Protein AF-A0A0G0BQQ0-F1 (afdb_monomer_lite)

Foldseek 3Di:
DDDPDPDDDVVNVVQLVVFVVLPDDPVPFAEAEDAAPVRLLVVQQVAFDDAQKKKFWAFPSGGTDFIWGQADDPDPDTQTQNPGWTKFFDADDQAFQAAPPDDPDSRFARIHTDGPVSRQVVCVPPTHIFKMWMFHFPDPDPQLRNQLNHLSVVCVHHCDDPNAHEFEWPPDDPVDPFIFGFGQPPVVRGTDTDGCVVVVVRHHYDHGQQVSLVSSVVSVNPDQDWDDDPPDTGGDSSSRVSNCVVSVGGPHMYGYD

Structure (mmCIF, N/CA/C/O backbone):
data_AF-A0A0G0BQQ0-F1
#
_entry.id   AF-A0A0G0BQQ0-F1
#
loop_
_atom_site.group_PDB
_atom_site.id
_atom_site.type_symbol
_atom_site.label_atom_id
_atom_site.label_alt_id
_atom_site.label_comp_id
_atom_site.label_asym_id
_atom_site.label_entity_id
_atom_site.label_seq_id
_atom_site.pdbx_PDB_ins_code
_atom_site.Cartn_x
_atom_site.Cartn_y
_atom_site.Cartn_z
_atom_site.occupancy
_atom_site.B_iso_or_equiv
_atom_site.auth_seq_id
_atom_site.auth_comp_id
_atom_site.auth_asym_id
_atom_site.auth_atom_id
_atom_site.pdbx_PDB_model_num
ATOM 1 N N . MET A 1 1 ? 26.410 -30.590 2.002 1.00 34.00 1 MET A N 1
ATOM 2 C CA . MET A 1 1 ? 25.747 -29.610 2.892 1.00 34.00 1 MET A CA 1
ATOM 3 C C . MET A 1 1 ? 24.305 -29.435 2.436 1.00 34.00 1 MET A C 1
ATOM 5 O O . MET A 1 1 ? 24.075 -28.894 1.363 1.00 34.00 1 MET A O 1
ATOM 9 N N . GLY A 1 2 ? 23.342 -29.984 3.179 1.00 31.69 2 GLY A N 1
ATOM 10 C CA . GLY A 1 2 ? 21.924 -29.883 2.827 1.00 31.69 2 GLY A CA 1
ATOM 11 C C . GLY A 1 2 ? 21.419 -28.459 3.043 1.00 31.69 2 GLY A C 1
ATOM 12 O O . GLY A 1 2 ? 21.515 -27.934 4.150 1.00 31.69 2 GLY A O 1
ATOM 13 N N . LYS A 1 3 ? 20.885 -27.827 1.993 1.00 31.28 3 LYS A N 1
ATOM 14 C CA . LYS A 1 3 ? 20.143 -26.569 2.120 1.00 31.28 3 LYS A CA 1
ATOM 15 C C . LYS A 1 3 ? 18.887 -26.858 2.944 1.00 31.28 3 LYS A C 1
ATOM 17 O O . LYS A 1 3 ? 17.937 -27.455 2.436 1.00 31.28 3 LYS A O 1
ATOM 22 N N . ASN A 1 4 ? 18.889 -26.455 4.213 1.00 31.23 4 ASN A N 1
ATOM 23 C CA . ASN A 1 4 ? 17.689 -26.410 5.042 1.00 31.23 4 ASN A CA 1
ATOM 24 C C . ASN A 1 4 ? 16.713 -25.423 4.400 1.00 31.23 4 ASN A C 1
ATOM 26 O O . ASN A 1 4 ? 16.747 -24.225 4.661 1.00 31.23 4 ASN A O 1
ATOM 30 N N . THR A 1 5 ? 15.866 -25.930 3.510 1.00 35.91 5 THR A N 1
ATOM 31 C CA . THR A 1 5 ? 14.763 -25.152 2.958 1.00 35.91 5 THR A CA 1
ATOM 32 C C . THR A 1 5 ? 13.794 -24.932 4.118 1.00 35.91 5 THR A C 1
ATOM 34 O O . THR A 1 5 ? 13.346 -25.929 4.698 1.00 35.91 5 THR A O 1
ATOM 37 N N . PRO A 1 6 ? 13.487 -23.686 4.522 1.00 42.00 6 PRO A N 1
ATOM 38 C CA . PRO A 1 6 ? 12.546 -23.456 5.608 1.00 42.00 6 PRO A CA 1
ATOM 39 C C . PRO A 1 6 ? 11.236 -24.179 5.280 1.00 42.00 6 PRO A C 1
ATOM 41 O O . PRO A 1 6 ? 10.698 -24.053 4.176 1.00 42.00 6 PRO A O 1
ATOM 44 N N . LYS A 1 7 ? 10.756 -25.016 6.212 1.00 42.62 7 LYS A N 1
ATOM 45 C CA . LYS A 1 7 ? 9.495 -25.748 6.043 1.00 42.62 7 LYS A CA 1
ATOM 46 C C . LYS A 1 7 ? 8.388 -24.718 5.818 1.00 42.62 7 LYS A C 1
ATOM 48 O O . LYS A 1 7 ? 7.986 -24.038 6.757 1.00 42.62 7 LYS A O 1
ATOM 53 N N . ARG A 1 8 ? 7.916 -24.621 4.569 1.00 49.06 8 ARG A N 1
ATOM 54 C CA . ARG A 1 8 ? 6.811 -23.742 4.165 1.00 49.06 8 ARG A CA 1
ATOM 55 C C . ARG A 1 8 ? 5.630 -23.958 5.097 1.00 49.06 8 ARG A C 1
ATOM 57 O O . ARG A 1 8 ? 5.205 -25.102 5.310 1.00 49.06 8 ARG A O 1
ATOM 64 N N . THR A 1 9 ? 5.119 -22.868 5.642 1.00 56.69 9 THR A N 1
ATOM 65 C CA . THR A 1 9 ? 3.980 -22.902 6.550 1.00 56.69 9 THR A CA 1
ATOM 66 C C . THR A 1 9 ? 2.719 -23.323 5.786 1.00 56.69 9 THR A C 1
ATOM 68 O O . THR A 1 9 ? 2.663 -23.309 4.555 1.00 56.69 9 THR A O 1
ATOM 71 N N . ILE A 1 10 ? 1.673 -23.737 6.504 1.00 52.66 10 ILE A N 1
ATOM 72 C CA . ILE A 1 10 ? 0.366 -24.010 5.884 1.00 52.66 10 ILE A CA 1
ATOM 73 C C . ILE A 1 10 ? -0.206 -22.755 5.202 1.00 52.66 10 ILE A C 1
ATOM 75 O O . ILE A 1 10 ? -0.904 -22.895 4.199 1.00 52.66 10 ILE A O 1
ATOM 79 N N . LEU A 1 11 ? 0.132 -21.559 5.698 1.00 51.12 11 LEU A N 1
ATOM 80 C CA . LEU A 1 11 ? -0.233 -20.273 5.095 1.00 51.12 11 LEU A CA 1
ATOM 81 C C . LEU A 1 11 ? 0.319 -20.161 3.675 1.00 51.12 11 LEU A C 1
ATOM 83 O O . LEU A 1 11 ? -0.466 -20.041 2.739 1.00 51.12 11 LEU A O 1
ATOM 87 N N . ASP A 1 12 ? 1.629 -20.378 3.509 1.00 53.12 12 ASP A N 1
ATOM 88 C CA . ASP A 1 12 ? 2.290 -20.313 2.197 1.00 53.12 12 ASP A CA 1
ATOM 89 C C . ASP A 1 12 ? 1.653 -21.286 1.183 1.00 53.12 12 ASP A C 1
ATOM 91 O O . ASP A 1 12 ? 1.627 -21.039 -0.024 1.00 53.12 12 ASP A O 1
ATOM 95 N N . ARG A 1 13 ? 1.132 -22.430 1.654 1.00 59.66 13 ARG A N 1
ATOM 96 C CA . ARG A 1 13 ? 0.440 -23.411 0.800 1.00 59.66 13 ARG A CA 1
ATOM 97 C C . ARG A 1 13 ? -0.959 -22.945 0.402 1.00 59.66 13 ARG A C 1
ATOM 99 O O . ARG A 1 13 ? -1.330 -23.121 -0.757 1.00 59.66 13 ARG A O 1
ATOM 106 N N . ILE A 1 14 ? -1.729 -22.388 1.338 1.00 60.69 14 ILE A N 1
ATOM 107 C CA . ILE A 1 14 ? -3.078 -21.864 1.073 1.00 60.69 14 ILE A CA 1
ATOM 108 C C . ILE A 1 14 ? -2.990 -20.667 0.126 1.00 60.69 14 ILE A C 1
ATOM 110 O O . ILE A 1 14 ? -3.709 -20.637 -0.872 1.00 60.69 14 ILE A O 1
ATOM 114 N N . GLU A 1 15 ? -2.065 -19.746 0.383 1.00 54.75 15 GLU A N 1
ATOM 115 C CA . GLU A 1 15 ? -1.782 -18.606 -0.488 1.00 54.75 15 GLU A CA 1
ATOM 116 C C . GLU A 1 15 ? -1.383 -19.089 -1.874 1.00 54.75 15 GLU A C 1
ATOM 118 O O . GLU A 1 15 ? -2.066 -18.756 -2.832 1.00 54.75 15 GLU A O 1
ATOM 123 N N . LYS A 1 16 ? -0.410 -20.002 -2.008 1.00 61.00 16 LYS A N 1
ATOM 124 C CA . LYS A 1 16 ? -0.038 -20.565 -3.320 1.00 61.00 16 LYS A CA 1
ATOM 125 C C . LYS A 1 16 ? -1.222 -21.186 -4.077 1.00 61.00 16 LYS A C 1
ATOM 127 O O . LYS A 1 16 ? -1.268 -21.100 -5.303 1.00 61.00 16 LYS A O 1
ATOM 132 N N . ILE A 1 17 ? -2.180 -21.808 -3.386 1.00 66.19 17 ILE A N 1
ATOM 133 C CA . ILE A 1 17 ? -3.400 -22.348 -4.013 1.00 66.19 17 ILE A CA 1
ATOM 134 C C . ILE A 1 17 ? -4.330 -21.222 -4.472 1.00 66.19 17 ILE A C 1
ATOM 136 O O . ILE A 1 17 ? -4.822 -21.279 -5.600 1.00 66.19 17 ILE A O 1
ATOM 140 N N . MET A 1 18 ? -4.566 -20.206 -3.63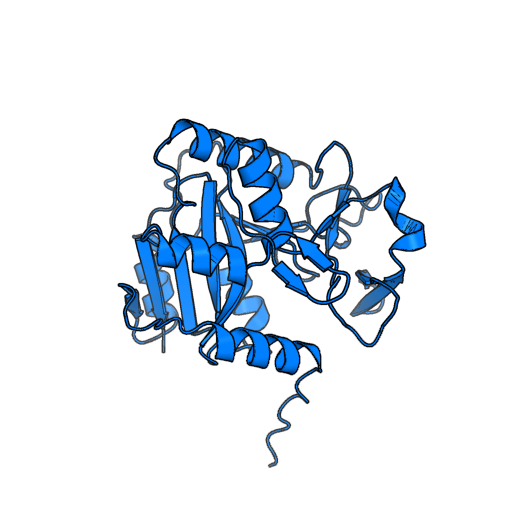7 1.00 61.50 18 MET A N 1
ATOM 141 C CA . MET A 1 18 ? -5.328 -19.023 -4.054 1.00 61.50 18 MET A CA 1
ATOM 142 C C . MET A 1 18 ? -4.636 -18.314 -5.222 1.00 61.50 18 MET A C 1
ATOM 144 O O . MET A 1 18 ? -5.305 -17.861 -6.145 1.00 61.50 18 MET A O 1
ATOM 148 N N . ASN A 1 19 ? -3.305 -18.331 -5.230 1.00 57.84 19 ASN A N 1
ATOM 149 C CA . ASN A 1 19 ? -2.472 -17.642 -6.195 1.00 57.84 19 ASN A CA 1
ATOM 150 C C . ASN A 1 19 ? -2.435 -18.349 -7.557 1.00 57.84 19 ASN A C 1
ATOM 152 O O . ASN A 1 19 ? -2.609 -17.730 -8.602 1.00 57.84 19 ASN A O 1
ATOM 156 N N . LYS A 1 20 ? -2.387 -19.685 -7.568 1.00 63.16 20 LYS A N 1
ATOM 157 C CA . LYS A 1 20 ? -2.599 -20.477 -8.794 1.00 63.16 20 LYS A CA 1
ATOM 158 C C . LYS A 1 20 ? -3.972 -20.248 -9.434 1.00 63.16 20 LYS A C 1
ATOM 160 O O . LYS A 1 20 ? -4.127 -20.459 -10.633 1.00 63.16 20 LYS A O 1
ATOM 165 N N . ARG A 1 21 ? -4.977 -19.834 -8.656 1.00 64.56 21 ARG A N 1
ATOM 166 C CA . ARG A 1 21 ? -6.320 -19.517 -9.167 1.00 64.56 21 ARG A CA 1
ATOM 167 C C . ARG A 1 21 ? -6.433 -18.099 -9.741 1.00 64.56 21 ARG A C 1
ATOM 169 O O . ARG A 1 21 ? -7.476 -17.789 -10.306 1.00 64.56 21 ARG A O 1
ATOM 176 N N . GLN A 1 22 ? -5.396 -17.263 -9.626 1.00 64.25 22 GLN A N 1
ATOM 177 C CA . GLN A 1 22 ? -5.442 -15.840 -9.991 1.00 64.25 22 GLN A CA 1
ATOM 178 C C . GLN A 1 22 ? -5.574 -15.609 -11.490 1.00 64.25 22 GLN A C 1
ATOM 180 O O . GLN A 1 22 ? -6.196 -14.625 -11.879 1.00 64.25 22 GLN A O 1
ATOM 185 N N . LYS A 1 23 ? -5.008 -16.506 -12.312 1.00 69.69 23 LYS A N 1
ATOM 186 C CA . LYS A 1 23 ? -4.910 -16.332 -13.771 1.00 69.69 23 LYS A CA 1
ATOM 187 C C . LYS A 1 23 ? -4.399 -14.928 -14.161 1.00 69.69 23 LYS A C 1
ATOM 189 O O . LYS A 1 23 ? -4.874 -14.360 -15.134 1.00 69.69 23 LYS A O 1
ATOM 194 N N . ILE A 1 24 ? -3.482 -14.360 -13.373 1.00 78.56 24 ILE A N 1
ATOM 195 C CA . ILE A 1 24 ? -2.836 -13.081 -13.680 1.00 78.56 24 ILE A CA 1
ATOM 196 C C . ILE A 1 24 ? -1.538 -13.389 -14.410 1.00 78.56 24 ILE A C 1
ATOM 198 O O . ILE A 1 24 ? -0.704 -14.135 -13.895 1.00 78.56 24 ILE A O 1
ATOM 202 N N . ASP A 1 25 ? -1.369 -12.794 -15.583 1.00 82.62 25 ASP A N 1
ATOM 203 C CA . ASP A 1 25 ? -0.092 -12.787 -16.279 1.00 82.62 25 ASP A CA 1
ATOM 204 C C . ASP A 1 25 ? 0.705 -1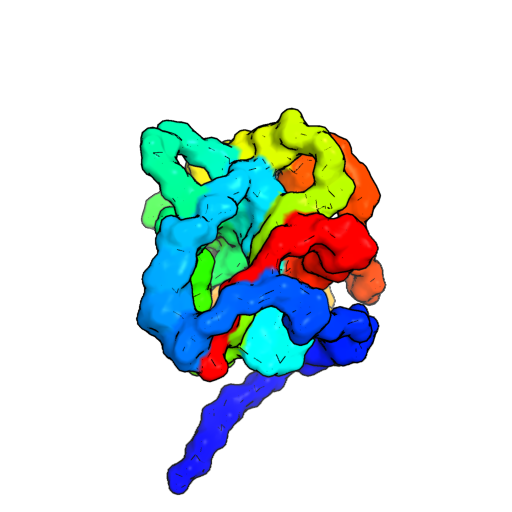1.540 -15.874 1.00 82.62 25 ASP A C 1
ATOM 206 O O . ASP A 1 25 ? 0.480 -10.438 -16.375 1.00 82.62 25 ASP A O 1
ATOM 210 N N . PHE A 1 26 ? 1.640 -11.708 -14.938 1.00 84.06 26 PHE A N 1
ATOM 211 C CA . PHE A 1 26 ? 2.508 -10.621 -14.476 1.00 84.06 26 PHE A CA 1
ATOM 212 C C . PHE A 1 26 ? 3.510 -10.141 -15.531 1.00 84.06 26 PHE A C 1
ATOM 214 O O . PHE A 1 26 ? 4.152 -9.111 -15.307 1.00 84.06 26 PHE A O 1
ATOM 221 N N . ASN A 1 27 ? 3.685 -10.875 -16.633 1.00 80.31 27 ASN A N 1
ATOM 222 C CA . ASN A 1 27 ? 4.538 -10.461 -17.747 1.00 80.31 27 ASN A CA 1
ATOM 223 C C . ASN A 1 27 ? 3.782 -9.564 -18.732 1.00 80.31 27 ASN A C 1
ATOM 225 O O . ASN A 1 27 ? 4.406 -8.791 -19.448 1.00 80.31 27 ASN A O 1
ATOM 229 N N . ALA A 1 28 ? 2.446 -9.608 -18.723 1.00 84.25 28 ALA A N 1
ATOM 230 C CA . ALA A 1 28 ? 1.607 -8.719 -19.521 1.00 84.25 28 ALA A CA 1
ATOM 231 C C . ALA A 1 28 ? 1.520 -7.286 -18.953 1.00 84.25 28 ALA A C 1
ATOM 233 O O . ALA A 1 28 ? 0.960 -6.401 -19.596 1.00 84.25 28 ALA A O 1
ATOM 234 N N . ILE A 1 29 ? 2.046 -7.043 -17.748 1.00 88.81 29 ILE A N 1
ATOM 235 C CA . ILE A 1 29 ? 2.053 -5.721 -17.112 1.00 88.81 29 ILE A CA 1
ATOM 236 C C . ILE A 1 29 ? 3.388 -5.037 -17.404 1.00 88.81 29 ILE A C 1
ATOM 238 O O . ILE A 1 29 ? 4.446 -5.593 -17.096 1.00 88.81 29 ILE A O 1
ATOM 242 N N . ALA A 1 30 ? 3.335 -3.811 -17.936 1.00 91.06 30 ALA A N 1
ATOM 243 C CA . ALA A 1 30 ? 4.518 -2.984 -18.158 1.00 91.06 30 ALA A CA 1
ATOM 244 C C . ALA A 1 30 ? 5.374 -2.928 -16.884 1.00 91.06 30 ALA A C 1
ATOM 246 O O . ALA A 1 30 ? 4.882 -2.588 -15.807 1.00 91.06 30 ALA A O 1
ATOM 247 N N . THR A 1 31 ? 6.637 -3.326 -17.008 1.00 93.50 31 THR A N 1
ATOM 248 C CA . THR A 1 31 ? 7.569 -3.453 -15.889 1.00 93.50 31 THR A CA 1
ATOM 249 C C . THR A 1 31 ? 8.917 -2.876 -16.311 1.00 93.50 31 THR A C 1
ATOM 251 O O . THR A 1 31 ? 9.419 -3.182 -17.389 1.00 93.50 31 THR A O 1
ATOM 254 N N . LEU A 1 32 ? 9.499 -2.037 -15.462 1.00 94.19 32 LEU A N 1
ATOM 255 C CA . LEU A 1 32 ? 10.886 -1.608 -15.563 1.00 94.19 32 LEU A CA 1
ATOM 256 C C . LEU A 1 32 ? 11.782 -2.700 -14.963 1.00 94.19 32 LEU A C 1
ATOM 258 O O . LEU A 1 32 ? 11.517 -3.195 -13.864 1.00 94.19 32 LEU A O 1
ATOM 262 N N . HIS A 1 33 ? 12.811 -3.102 -15.703 1.00 92.75 33 HIS A N 1
ATOM 263 C CA . HIS A 1 33 ? 13.686 -4.216 -15.346 1.00 92.75 33 HIS A CA 1
ATOM 264 C C . HIS A 1 33 ? 15.091 -3.698 -15.032 1.00 92.75 33 HIS A C 1
ATOM 266 O O . HIS A 1 33 ? 15.775 -3.243 -15.944 1.00 92.75 33 HIS A O 1
ATOM 272 N N . GLY A 1 34 ? 15.495 -3.775 -13.763 1.00 90.06 34 GLY A N 1
ATOM 273 C CA . GLY A 1 34 ? 16.891 -3.614 -13.354 1.00 90.06 34 GLY A CA 1
ATOM 274 C C . GLY A 1 34 ? 17.614 -4.961 -13.383 1.00 90.06 34 GLY A C 1
ATOM 275 O O . GLY A 1 34 ? 17.012 -5.992 -13.069 1.00 90.06 34 GLY A O 1
ATOM 276 N N . LEU A 1 35 ? 18.894 -4.973 -13.753 1.00 87.31 35 LEU A N 1
ATOM 277 C CA . LEU A 1 35 ? 19.717 -6.187 -13.776 1.00 87.31 35 LEU A CA 1
ATOM 278 C C . LEU A 1 35 ? 19.942 -6.735 -12.364 1.00 87.31 35 LEU A C 1
ATOM 280 O O . LEU A 1 35 ? 19.998 -7.947 -12.166 1.00 87.31 35 LEU A O 1
ATOM 284 N N . ASP A 1 36 ? 20.044 -5.851 -11.375 1.00 88.94 36 ASP A N 1
ATOM 285 C CA . ASP A 1 36 ? 20.204 -6.213 -9.975 1.00 88.94 36 ASP A CA 1
ATOM 286 C C . ASP A 1 36 ? 19.429 -5.277 -9.031 1.00 88.94 36 ASP A C 1
ATOM 288 O O . ASP A 1 36 ? 18.663 -4.402 -9.441 1.00 88.94 36 ASP A O 1
ATOM 292 N N . TRP A 1 37 ? 19.591 -5.519 -7.729 1.00 88.00 37 TRP A N 1
ATOM 293 C CA . TRP A 1 37 ? 18.948 -4.735 -6.677 1.00 88.00 37 TRP A CA 1
ATOM 294 C C . TRP A 1 37 ? 19.395 -3.266 -6.670 1.00 88.00 37 TRP A C 1
ATOM 296 O O . TRP A 1 37 ? 18.570 -2.382 -6.457 1.00 88.00 37 TRP A O 1
ATOM 306 N N . THR A 1 38 ? 20.676 -3.006 -6.935 1.00 90.94 38 THR A N 1
ATOM 307 C CA . THR A 1 38 ? 21.259 -1.657 -6.932 1.00 90.94 38 THR A CA 1
ATOM 308 C C . THR A 1 38 ? 20.703 -0.833 -8.087 1.00 90.94 38 THR A C 1
ATOM 310 O O . THR A 1 38 ? 20.330 0.326 -7.914 1.00 90.94 38 THR A O 1
ATOM 313 N N . GLU A 1 39 ? 20.603 -1.438 -9.269 1.00 94.06 39 GLU A N 1
ATOM 314 C CA . GLU A 1 39 ? 20.004 -0.782 -10.427 1.00 94.06 39 GLU A CA 1
ATOM 315 C C . GLU A 1 39 ? 18.513 -0.513 -10.195 1.00 94.06 39 GLU A C 1
ATOM 317 O O . GLU A 1 39 ? 18.032 0.580 -10.488 1.00 94.06 39 GLU A O 1
ATOM 322 N N . ALA A 1 40 ? 17.783 -1.451 -9.585 1.00 92.44 40 ALA A N 1
ATOM 323 C CA . ALA A 1 40 ? 16.386 -1.222 -9.224 1.00 92.44 40 ALA A CA 1
ATOM 324 C C . ALA A 1 40 ? 16.207 -0.068 -8.219 1.00 92.44 40 ALA A C 1
ATOM 326 O O . ALA A 1 40 ? 15.274 0.724 -8.375 1.00 92.44 40 ALA A O 1
ATOM 327 N N . GLU A 1 41 ? 17.093 0.074 -7.227 1.00 93.06 41 GLU A N 1
ATOM 328 C CA . GLU A 1 41 ? 17.108 1.236 -6.322 1.00 93.06 41 GLU A CA 1
ATOM 329 C C . GLU A 1 41 ? 17.312 2.552 -7.077 1.00 93.06 41 GLU A C 1
ATOM 331 O O . GLU A 1 41 ? 16.621 3.539 -6.806 1.00 93.06 41 GLU A O 1
ATOM 336 N N . ASP A 1 42 ? 18.232 2.579 -8.041 1.00 94.50 42 ASP A N 1
ATOM 337 C CA . ASP A 1 42 ? 18.498 3.782 -8.825 1.00 94.50 42 ASP A CA 1
ATOM 338 C C . ASP A 1 42 ? 17.311 4.153 -9.724 1.00 94.50 42 ASP A C 1
ATOM 340 O O . ASP A 1 42 ? 16.853 5.300 -9.724 1.00 94.50 42 ASP A O 1
ATOM 344 N N . MET A 1 43 ? 16.720 3.162 -10.397 1.00 95.31 43 MET A N 1
ATOM 345 C CA . MET A 1 43 ? 15.504 3.344 -11.192 1.00 95.31 43 MET A CA 1
ATOM 346 C C . MET A 1 43 ? 14.338 3.871 -10.345 1.00 95.31 43 MET A C 1
ATOM 348 O O . MET A 1 43 ? 13.582 4.733 -10.803 1.00 95.31 43 MET A O 1
ATOM 352 N N . ALA A 1 44 ? 14.197 3.400 -9.102 1.00 94.44 44 ALA A N 1
ATOM 353 C CA . ALA A 1 44 ? 13.111 3.793 -8.206 1.00 94.44 44 ALA A CA 1
ATOM 354 C C . ALA A 1 44 ? 13.100 5.293 -7.858 1.00 94.44 44 ALA A C 1
ATOM 356 O O . ALA A 1 44 ? 12.029 5.839 -7.578 1.00 94.44 44 ALA A O 1
ATOM 357 N N . LYS A 1 45 ? 14.244 5.987 -7.944 1.00 94.19 45 LYS A N 1
ATOM 358 C CA . LYS A 1 45 ? 14.340 7.445 -7.721 1.00 94.19 45 LYS A CA 1
ATOM 359 C C . LYS A 1 45 ? 13.530 8.256 -8.734 1.00 94.19 45 LYS A C 1
ATOM 361 O O . LYS A 1 45 ? 13.069 9.348 -8.415 1.00 94.19 45 LYS A O 1
ATOM 366 N N . ASN A 1 46 ? 13.338 7.710 -9.934 1.00 93.88 46 ASN A N 1
ATOM 367 C CA . ASN A 1 46 ? 12.645 8.371 -11.043 1.00 93.88 46 ASN A CA 1
ATOM 368 C C . ASN A 1 46 ? 11.164 7.974 -11.150 1.00 93.88 46 ASN A C 1
ATOM 370 O O . ASN A 1 46 ? 10.460 8.406 -12.064 1.00 93.88 46 ASN A O 1
ATOM 374 N N . ILE A 1 47 ? 10.676 7.140 -10.230 1.00 93.62 47 ILE A N 1
ATOM 375 C CA . ILE A 1 47 ? 9.295 6.666 -10.212 1.00 93.62 47 ILE A CA 1
ATOM 376 C C . ILE A 1 47 ? 8.527 7.449 -9.153 1.00 93.62 47 ILE A C 1
ATOM 378 O O . ILE A 1 47 ? 8.667 7.180 -7.964 1.00 93.62 47 ILE A O 1
ATOM 382 N N . PHE A 1 48 ? 7.684 8.386 -9.576 1.00 93.06 48 PHE A N 1
ATOM 383 C CA . PHE A 1 48 ? 6.886 9.200 -8.660 1.00 93.06 48 PHE A CA 1
ATOM 384 C C . PHE A 1 48 ? 5.569 8.520 -8.293 1.00 93.06 48 PHE A C 1
ATOM 386 O O . PHE A 1 48 ? 4.822 8.051 -9.158 1.00 93.06 48 PHE A O 1
ATOM 393 N N . LEU A 1 49 ? 5.275 8.497 -6.997 1.00 92.81 49 LEU A N 1
ATOM 394 C CA . LEU A 1 49 ? 4.031 7.974 -6.450 1.00 92.81 49 LEU A CA 1
ATOM 395 C C . LEU A 1 49 ? 3.104 9.129 -6.074 1.00 92.81 49 LEU A C 1
ATOM 397 O O . LEU A 1 49 ? 3.553 10.204 -5.684 1.00 92.81 49 LEU A O 1
ATOM 401 N N . LYS A 1 50 ? 1.792 8.901 -6.167 1.00 93.06 50 LYS A N 1
ATOM 402 C CA . LYS A 1 50 ? 0.788 9.875 -5.726 1.00 93.06 50 LYS A CA 1
ATOM 403 C C . LYS A 1 50 ? 0.095 9.402 -4.445 1.00 93.06 50 LYS A C 1
ATOM 405 O O . LYS A 1 50 ? -0.102 8.195 -4.283 1.00 93.06 50 LYS A O 1
ATOM 410 N N . PRO A 1 51 ? -0.336 10.324 -3.567 1.00 94.19 51 PRO A N 1
ATOM 411 C CA . PRO A 1 51 ? -1.165 9.979 -2.420 1.00 94.19 51 PRO A CA 1
ATOM 412 C C . PRO A 1 51 ? -2.399 9.152 -2.809 1.00 94.19 51 PRO A C 1
ATOM 414 O O . PRO A 1 51 ? -2.992 9.341 -3.872 1.00 94.19 51 PRO A O 1
ATOM 417 N N . GLY A 1 52 ? -2.754 8.192 -1.956 1.00 95.25 52 GLY A N 1
ATOM 418 C CA . GLY A 1 52 ? -3.866 7.267 -2.175 1.00 95.25 52 GLY A CA 1
ATOM 419 C C . GLY A 1 52 ? -3.558 6.096 -3.118 1.00 95.25 52 GLY A C 1
ATOM 420 O O . GLY A 1 52 ? -4.372 5.172 -3.204 1.00 95.25 52 GLY A O 1
ATOM 421 N N . TRP A 1 53 ? -2.404 6.085 -3.799 1.00 96.56 53 TRP A N 1
ATOM 422 C CA . TRP A 1 53 ? -1.959 4.928 -4.584 1.00 96.56 53 TRP A CA 1
ATOM 423 C C . TRP A 1 53 ? -1.544 3.768 -3.687 1.00 96.56 53 TRP A C 1
ATOM 425 O O . TRP A 1 53 ? -1.105 3.966 -2.554 1.00 96.56 53 TRP A O 1
ATOM 435 N N . ALA A 1 54 ? -1.644 2.555 -4.223 1.00 97.44 54 ALA A N 1
ATOM 436 C CA . ALA A 1 54 ? -1.139 1.353 -3.583 1.00 97.44 54 ALA A CA 1
ATOM 437 C C . ALA A 1 54 ? 0.184 0.890 -4.204 1.00 97.44 54 ALA A C 1
ATOM 439 O O . ALA A 1 54 ? 0.411 1.057 -5.404 1.00 97.44 54 ALA A O 1
ATOM 440 N N . VAL A 1 55 ? 1.018 0.258 -3.378 1.00 97.81 55 VAL A N 1
ATOM 441 C CA . VAL A 1 55 ? 2.221 -0.483 -3.776 1.00 97.81 55 VAL A CA 1
ATOM 442 C C . VAL A 1 55 ? 2.000 -1.951 -3.432 1.00 97.81 55 VAL A C 1
ATOM 444 O O . VAL A 1 55 ? 1.674 -2.281 -2.295 1.00 97.81 55 VAL A O 1
ATOM 447 N N . PHE A 1 56 ? 2.158 -2.830 -4.410 1.00 95.50 56 PHE A N 1
ATOM 448 C CA . PHE A 1 56 ? 1.892 -4.261 -4.321 1.00 95.50 56 PHE A CA 1
ATOM 449 C C . PHE A 1 56 ? 3.196 -5.039 -4.425 1.00 95.50 56 PHE A C 1
ATOM 451 O O . PHE A 1 56 ? 3.957 -4.831 -5.368 1.00 95.50 56 PHE A O 1
ATOM 458 N N . TYR A 1 57 ? 3.429 -5.965 -3.500 1.00 93.12 57 TYR A N 1
ATOM 459 C CA . TYR A 1 57 ? 4.681 -6.712 -3.413 1.00 93.12 57 TYR A CA 1
ATOM 460 C C . TYR A 1 57 ? 4.492 -8.134 -3.928 1.00 93.12 57 TYR A C 1
ATOM 462 O O . TYR A 1 57 ? 3.598 -8.852 -3.467 1.00 93.12 57 TYR A O 1
ATOM 470 N N . VAL A 1 58 ? 5.339 -8.538 -4.875 1.00 89.12 58 VAL A N 1
ATOM 471 C CA . VAL A 1 58 ? 5.242 -9.826 -5.565 1.00 89.12 58 VAL A CA 1
ATOM 472 C C . VAL A 1 58 ? 6.416 -10.719 -5.192 1.00 89.12 58 VAL A C 1
ATOM 474 O O . VAL A 1 58 ? 7.581 -10.360 -5.399 1.00 89.12 58 VAL A O 1
ATOM 477 N N . ARG A 1 59 ? 6.109 -11.906 -4.666 1.00 83.31 59 ARG A N 1
ATOM 478 C CA . ARG A 1 59 ? 7.122 -12.938 -4.420 1.00 83.31 59 ARG A CA 1
ATOM 479 C C . ARG A 1 59 ? 7.573 -13.614 -5.710 1.00 83.31 59 ARG A C 1
ATOM 481 O O . ARG A 1 59 ? 6.823 -13.676 -6.684 1.00 83.31 59 ARG A O 1
ATOM 488 N N . ASP A 1 60 ? 8.756 -14.214 -5.661 1.00 74.00 60 ASP A N 1
ATOM 489 C CA . ASP A 1 60 ? 9.365 -15.027 -6.719 1.00 74.00 60 ASP A CA 1
ATOM 490 C C . ASP A 1 60 ? 8.436 -16.101 -7.279 1.00 74.00 60 ASP A C 1
ATOM 492 O O . ASP A 1 60 ? 8.496 -16.422 -8.463 1.00 74.00 60 ASP A O 1
ATOM 496 N N . GLU A 1 61 ? 7.558 -16.666 -6.450 1.00 71.94 61 GLU A N 1
ATOM 497 C CA . GLU A 1 61 ? 6.586 -17.658 -6.908 1.00 71.94 61 GLU A CA 1
ATOM 498 C C . GLU A 1 61 ? 5.423 -17.082 -7.732 1.00 71.94 61 GLU A C 1
ATOM 500 O O . GLU A 1 61 ? 4.502 -17.832 -8.065 1.00 71.94 61 GLU A O 1
ATOM 505 N N . GLY A 1 62 ? 5.458 -15.788 -8.063 1.00 76.31 62 GLY A N 1
ATOM 506 C CA . GLY A 1 62 ? 4.497 -15.131 -8.941 1.00 76.31 62 GLY A CA 1
ATOM 507 C C . GLY A 1 62 ? 3.163 -14.906 -8.248 1.00 76.31 62 GLY A C 1
ATOM 508 O O . GLY A 1 62 ? 2.135 -15.391 -8.714 1.00 76.31 62 GLY A O 1
ATOM 509 N N . PHE A 1 63 ? 3.173 -14.217 -7.105 1.00 80.12 63 PHE A N 1
ATOM 510 C CA . PHE A 1 63 ? 1.938 -13.837 -6.428 1.00 80.12 63 PHE A CA 1
ATOM 511 C C . PHE A 1 63 ? 2.055 -12.589 -5.562 1.00 80.12 63 PHE A C 1
ATOM 513 O O . PHE A 1 63 ? 3.122 -12.302 -5.026 1.00 80.12 63 PHE A O 1
ATOM 520 N N . ILE A 1 64 ? 0.924 -11.897 -5.387 1.00 86.56 64 ILE A N 1
ATOM 521 C CA . ILE A 1 64 ? 0.804 -10.735 -4.500 1.00 86.56 64 ILE A CA 1
ATOM 522 C C . ILE A 1 64 ? 0.761 -11.188 -3.047 1.00 86.56 64 ILE A C 1
ATOM 524 O O . ILE A 1 64 ? -0.188 -11.855 -2.632 1.00 86.56 64 ILE A O 1
ATOM 528 N N . ASP A 1 65 ? 1.780 -10.798 -2.296 1.00 83.19 65 ASP A N 1
ATOM 529 C CA . ASP A 1 65 ? 1.922 -11.107 -0.877 1.00 83.19 65 ASP A CA 1
ATOM 530 C C . ASP A 1 65 ? 1.371 -9.949 -0.038 1.00 83.19 65 ASP A C 1
ATOM 532 O O . ASP A 1 65 ? 0.362 -10.064 0.656 1.00 83.19 65 ASP A O 1
ATOM 536 N N . HIS A 1 66 ? 1.946 -8.763 -0.222 1.00 89.06 66 HIS A N 1
ATOM 537 C CA . HIS A 1 66 ? 1.646 -7.585 0.581 1.00 89.06 66 HIS A CA 1
ATOM 538 C C . HIS A 1 66 ? 1.146 -6.413 -0.267 1.00 89.06 66 HIS A C 1
ATOM 540 O O . HIS A 1 66 ? 1.343 -6.361 -1.483 1.00 89.06 66 HIS A O 1
ATOM 546 N N . ILE A 1 67 ? 0.497 -5.457 0.397 1.00 94.62 67 ILE A N 1
ATOM 547 C CA . ILE A 1 67 ? 0.084 -4.176 -0.176 1.00 94.62 67 ILE A CA 1
ATOM 548 C C . ILE A 1 67 ? 0.325 -3.049 0.833 1.00 94.62 67 ILE A C 1
ATOM 550 O O . ILE A 1 67 ? 0.029 -3.208 2.014 1.00 94.62 67 ILE A O 1
ATOM 554 N N . SER A 1 68 ? 0.843 -1.917 0.376 1.00 97.12 68 SER A N 1
ATOM 555 C CA . SER A 1 68 ? 0.955 -0.670 1.141 1.00 97.12 68 SER A CA 1
ATOM 556 C C . SER A 1 68 ? 0.170 0.433 0.445 1.00 97.12 68 SER A C 1
ATOM 558 O O . SER A 1 68 ? -0.121 0.318 -0.745 1.00 97.12 68 SER A O 1
ATOM 560 N N . ILE A 1 69 ? -0.138 1.515 1.156 1.00 97.69 69 ILE A N 1
ATOM 561 C CA . ILE A 1 69 ? -0.746 2.720 0.576 1.00 97.69 69 ILE A CA 1
ATOM 562 C C . ILE A 1 69 ? 0.162 3.925 0.795 1.00 97.69 69 ILE A C 1
ATOM 564 O O . ILE A 1 69 ? 0.850 3.993 1.811 1.00 97.69 69 ILE A O 1
ATOM 568 N N . VAL A 1 70 ? 0.156 4.856 -0.158 1.00 96.50 70 VAL A N 1
ATOM 569 C CA . VAL A 1 70 ? 0.914 6.112 -0.134 1.00 96.50 70 VAL A CA 1
ATOM 570 C C . VAL A 1 70 ? 0.119 7.180 0.627 1.00 96.50 70 VAL A C 1
ATOM 572 O O . VAL A 1 70 ? -0.943 7.599 0.151 1.00 96.50 70 VAL A O 1
ATOM 575 N N . PRO A 1 71 ? 0.585 7.646 1.795 1.00 95.62 71 PRO A N 1
ATOM 576 C CA . PRO A 1 71 ? -0.043 8.754 2.504 1.00 95.62 71 PRO A CA 1
ATOM 577 C C . PRO A 1 71 ? 0.205 10.111 1.837 1.00 95.62 71 PRO A C 1
ATOM 579 O O . PRO A 1 71 ? 1.171 10.299 1.102 1.00 95.62 71 PRO A O 1
ATOM 582 N N . ALA A 1 72 ? -0.665 11.080 2.120 1.00 92.75 72 ALA A N 1
ATOM 583 C CA . ALA A 1 72 ? -0.450 12.480 1.760 1.00 92.75 72 ALA A CA 1
ATOM 584 C C . ALA A 1 72 ? 0.448 13.152 2.809 1.00 92.75 72 ALA A C 1
ATOM 586 O O . ALA A 1 72 ? -0.055 13.678 3.802 1.00 92.75 72 ALA A O 1
ATOM 587 N N . TYR A 1 73 ? 1.768 13.096 2.624 1.00 82.81 73 TYR A N 1
ATOM 588 C CA . TYR A 1 73 ? 2.714 13.822 3.476 1.00 82.81 73 TYR A CA 1
ATOM 589 C C . TYR A 1 73 ? 2.773 15.303 3.103 1.00 82.81 73 TYR A C 1
ATOM 591 O O . TYR A 1 73 ? 2.621 15.669 1.944 1.00 82.81 73 TYR A O 1
ATOM 599 N N . GLU A 1 74 ? 3.055 16.149 4.088 1.00 70.00 74 GLU A N 1
ATOM 600 C CA . GLU A 1 74 ? 3.247 17.597 3.917 1.00 70.00 74 GLU A CA 1
ATOM 601 C C . GLU A 1 74 ? 4.673 17.939 3.423 1.00 70.00 74 GLU A C 1
A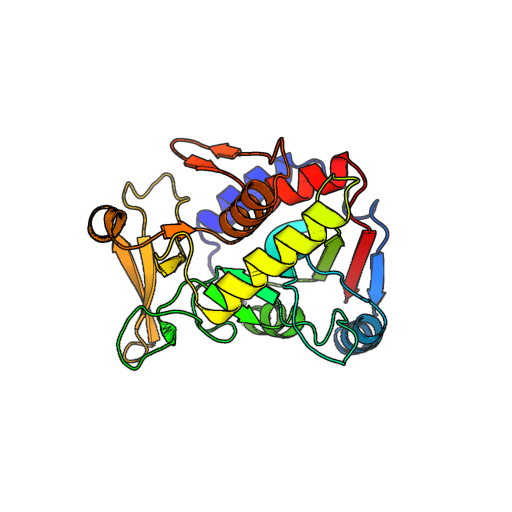TOM 603 O O . GLU A 1 74 ? 5.150 19.049 3.626 1.00 70.00 74 GLU A O 1
ATOM 608 N N . SER A 1 75 ? 5.402 16.984 2.828 1.00 62.66 75 SER A N 1
ATOM 609 C CA . SER A 1 75 ? 6.815 17.174 2.482 1.00 62.66 75 SER A CA 1
ATOM 610 C C . SER A 1 75 ? 7.008 18.011 1.219 1.00 62.66 75 SER A C 1
ATOM 612 O O . SER A 1 75 ? 6.342 17.785 0.213 1.00 62.66 75 SER A O 1
ATOM 614 N N . GLU A 1 76 ? 8.021 18.878 1.235 1.00 53.03 76 GLU A N 1
ATOM 615 C CA . GLU A 1 76 ? 8.453 19.690 0.086 1.00 53.03 76 GLU A CA 1
ATOM 616 C C . GLU A 1 76 ? 9.195 18.885 -1.000 1.00 53.03 76 GLU A C 1
ATOM 618 O O . GLU A 1 76 ? 9.436 19.387 -2.097 1.00 53.03 76 GLU A O 1
ATOM 623 N N . PHE A 1 77 ? 9.556 17.628 -0.719 1.00 57.69 77 PHE A N 1
ATOM 624 C CA . PHE A 1 77 ? 10.277 16.767 -1.655 1.00 57.69 77 PHE A CA 1
ATOM 625 C C . PHE A 1 77 ? 9.327 15.872 -2.457 1.00 57.69 77 PHE A C 1
ATOM 627 O O . PHE A 1 77 ? 8.333 15.380 -1.913 1.00 57.69 77 PHE A O 1
ATOM 634 N N . PRO A 1 78 ? 9.641 15.600 -3.735 1.00 65.81 78 PRO A N 1
ATOM 635 C CA . PRO A 1 78 ? 8.826 14.712 -4.544 1.00 65.81 78 PRO A CA 1
ATOM 636 C C . PRO A 1 78 ? 8.894 13.273 -4.008 1.00 65.81 78 PRO A C 1
ATOM 638 O O . PRO A 1 78 ? 9.974 12.707 -3.826 1.00 65.81 78 PRO A O 1
ATOM 641 N N . LEU A 1 79 ? 7.719 12.684 -3.774 1.00 78.12 79 LEU A N 1
ATOM 642 C CA . LEU A 1 79 ? 7.543 11.308 -3.310 1.00 78.12 79 LEU A CA 1
ATOM 643 C C . LEU A 1 79 ? 7.904 10.328 -4.440 1.00 78.12 79 LEU A C 1
ATOM 645 O O . LEU A 1 79 ? 7.110 10.119 -5.363 1.00 78.12 79 LEU A O 1
ATOM 649 N N . ASN A 1 80 ? 9.103 9.738 -4.390 1.00 91.12 80 ASN A N 1
ATOM 650 C CA . ASN A 1 80 ? 9.523 8.689 -5.326 1.00 91.12 80 ASN A CA 1
ATOM 651 C C . ASN A 1 80 ? 9.547 7.302 -4.670 1.00 91.12 80 ASN A C 1
ATOM 653 O O . ASN A 1 80 ? 9.577 7.176 -3.447 1.00 91.12 80 ASN A O 1
ATOM 657 N N . LEU A 1 81 ? 9.508 6.238 -5.469 1.00 93.31 81 LEU A N 1
ATOM 658 C CA . LEU A 1 81 ? 9.346 4.865 -4.986 1.00 93.31 81 LEU A CA 1
ATOM 659 C C . LEU A 1 81 ? 10.449 4.418 -4.012 1.00 93.31 81 LEU A C 1
ATOM 661 O O . LEU A 1 81 ? 10.182 3.577 -3.153 1.00 93.31 81 LEU A O 1
ATOM 665 N N . LEU A 1 82 ? 11.657 4.979 -4.123 1.00 93.06 82 LEU A N 1
ATOM 666 C CA . LEU A 1 82 ? 12.771 4.652 -3.234 1.00 93.06 82 LEU A CA 1
ATOM 667 C C . LEU A 1 82 ? 12.550 5.206 -1.820 1.00 93.06 82 LEU A C 1
ATOM 669 O O . LEU A 1 82 ? 12.739 4.488 -0.839 1.00 93.06 82 LEU A O 1
ATOM 673 N N . ASN A 1 83 ? 12.162 6.479 -1.712 1.00 91.19 83 ASN A N 1
ATOM 674 C CA . ASN A 1 83 ? 12.158 7.208 -0.441 1.00 91.19 83 ASN A CA 1
ATOM 675 C C . ASN A 1 83 ? 10.765 7.474 0.141 1.00 91.19 83 ASN A C 1
ATOM 677 O O . ASN A 1 83 ? 10.669 7.933 1.278 1.00 91.19 83 ASN A O 1
ATOM 681 N N . THR A 1 84 ? 9.693 7.201 -0.607 1.00 92.44 84 THR A N 1
ATOM 682 C CA . THR A 1 84 ? 8.324 7.448 -0.144 1.00 92.44 84 THR A CA 1
ATOM 683 C C . THR A 1 84 ? 8.035 6.565 1.066 1.00 92.44 84 THR A C 1
ATOM 685 O O . THR A 1 84 ? 8.036 5.337 0.927 1.00 92.44 84 THR A O 1
ATOM 688 N N . PRO A 1 85 ? 7.737 7.144 2.241 1.00 93.06 85 PRO A N 1
ATOM 689 C CA . PRO A 1 85 ? 7.287 6.353 3.370 1.00 93.06 85 PRO A CA 1
ATOM 690 C C . PRO A 1 85 ? 5.885 5.815 3.055 1.00 93.06 85 PRO A C 1
ATOM 692 O O . PRO A 1 85 ? 5.025 6.525 2.543 1.00 93.06 85 PRO A O 1
ATOM 695 N N . LEU A 1 86 ? 5.642 4.534 3.296 1.00 95.75 86 LEU A N 1
ATOM 696 C CA . LEU A 1 86 ? 4.373 3.889 2.977 1.00 95.75 86 LEU A CA 1
ATOM 697 C C . LEU A 1 86 ? 3.692 3.445 4.259 1.00 95.75 86 LEU A C 1
ATOM 699 O O . LEU A 1 86 ? 4.338 2.937 5.176 1.00 95.75 86 LEU A O 1
ATOM 703 N N . LEU A 1 87 ? 2.370 3.591 4.301 1.00 95.50 87 LEU A N 1
ATOM 704 C CA . LEU A 1 87 ? 1.572 3.033 5.378 1.00 95.50 87 LEU A CA 1
ATOM 705 C C . LEU A 1 87 ? 1.310 1.552 5.103 1.00 95.50 87 LEU A C 1
ATOM 707 O O . LEU A 1 87 ? 0.771 1.179 4.054 1.00 95.50 87 LEU A O 1
ATOM 711 N N . HIS A 1 88 ? 1.645 0.720 6.081 1.00 92.81 88 HIS A N 1
ATOM 712 C CA . HIS A 1 88 ? 1.539 -0.725 5.988 1.00 92.81 88 HIS A CA 1
ATOM 713 C C . HIS A 1 88 ? 0.976 -1.341 7.276 1.00 92.81 88 HIS A C 1
ATOM 715 O O . HIS A 1 88 ? 1.044 -0.743 8.348 1.00 92.81 88 HIS A O 1
ATOM 721 N N . VAL A 1 89 ? 0.436 -2.562 7.191 1.00 87.81 89 VAL A N 1
ATOM 722 C CA . VAL A 1 89 ? 0.073 -3.373 8.367 1.00 87.81 89 VAL A CA 1
ATOM 723 C C . VAL A 1 89 ? 0.795 -4.717 8.308 1.00 87.81 89 VAL A C 1
ATOM 725 O O . VAL A 1 89 ? 0.437 -5.590 7.520 1.00 87.81 89 VAL A O 1
ATOM 728 N N . THR A 1 90 ? 1.822 -4.879 9.142 1.00 81.06 90 THR A N 1
ATOM 729 C CA . THR A 1 90 ? 2.705 -6.061 9.212 1.00 81.06 90 THR A CA 1
ATOM 730 C C . THR A 1 90 ? 3.228 -6.231 10.642 1.00 81.06 90 THR A C 1
ATOM 732 O O . THR A 1 90 ? 3.288 -5.244 11.382 1.00 81.06 90 THR A O 1
ATOM 735 N N . PRO A 1 91 ? 3.581 -7.450 11.093 1.00 72.50 91 PRO A N 1
ATOM 736 C CA . PRO A 1 91 ? 4.230 -7.618 12.387 1.00 72.50 91 PRO A CA 1
ATOM 737 C C . PRO A 1 91 ? 5.649 -7.004 12.411 1.00 72.50 91 PRO A C 1
ATOM 739 O O . PRO A 1 91 ? 6.284 -6.869 11.364 1.00 72.50 91 PRO A O 1
ATOM 742 N N . PRO A 1 92 ? 6.193 -6.712 13.607 1.00 67.25 92 PRO A N 1
ATOM 743 C CA . PRO A 1 92 ? 7.609 -6.376 13.797 1.00 67.25 92 PRO A CA 1
ATOM 744 C C . PRO A 1 92 ? 8.572 -7.408 13.190 1.00 67.25 92 PRO A C 1
ATOM 746 O O . PRO A 1 92 ? 8.213 -8.590 13.080 1.00 67.25 92 PRO A O 1
ATOM 749 N N . PRO A 1 93 ? 9.822 -7.014 12.876 1.00 67.19 93 PRO A N 1
ATOM 750 C CA . PRO A 1 93 ? 10.465 -5.721 13.174 1.00 67.19 93 PRO A CA 1
ATOM 751 C C . PRO A 1 93 ? 10.436 -4.709 12.010 1.00 67.19 93 PRO A C 1
ATOM 753 O O . PRO A 1 93 ? 11.304 -3.850 11.921 1.00 67.19 93 PRO A O 1
ATOM 756 N N . ILE A 1 94 ? 9.500 -4.839 11.069 1.00 76.19 94 ILE A N 1
ATOM 757 C CA . ILE A 1 94 ? 9.545 -4.095 9.802 1.00 76.19 94 ILE A CA 1
ATOM 758 C C . ILE A 1 94 ? 9.072 -2.658 9.990 1.00 76.19 94 ILE A C 1
ATOM 760 O O . ILE A 1 94 ? 7.926 -2.445 10.385 1.00 76.19 94 ILE A O 1
ATOM 764 N N . GLY A 1 95 ? 9.911 -1.692 9.621 1.00 74.25 95 GLY A N 1
ATOM 765 C CA . GLY A 1 95 ? 9.561 -0.275 9.663 1.00 74.25 95 GLY A CA 1
ATOM 766 C C . GLY A 1 95 ? 9.306 0.270 11.067 1.00 74.25 95 GLY A C 1
ATOM 767 O O . GLY A 1 95 ? 9.394 -0.428 12.082 1.00 74.25 95 GLY A O 1
ATOM 768 N N . LEU A 1 96 ? 8.931 1.545 11.121 1.00 78.75 96 LEU A N 1
ATOM 769 C CA . LEU A 1 96 ? 8.585 2.218 12.367 1.00 78.75 96 LEU A CA 1
ATOM 770 C C . LEU A 1 96 ? 7.160 1.851 12.803 1.00 78.75 96 LEU A C 1
ATOM 772 O O . LEU A 1 96 ? 6.202 2.086 12.067 1.00 78.75 96 LEU A O 1
ATOM 776 N N . GLY A 1 97 ? 7.017 1.303 14.012 1.00 77.75 97 GLY A N 1
ATOM 777 C CA . GLY A 1 97 ? 5.724 1.104 14.676 1.00 77.75 97 GLY A CA 1
ATOM 778 C C . GLY A 1 97 ? 5.041 2.425 14.995 1.00 77.75 97 GLY A C 1
ATOM 779 O O . GLY A 1 97 ? 5.638 3.280 15.644 1.00 77.75 97 GLY A O 1
ATOM 780 N N . VAL A 1 98 ? 3.787 2.588 14.562 1.00 75.06 98 VAL A N 1
ATOM 781 C CA . VAL A 1 98 ? 2.982 3.782 14.866 1.00 75.06 98 VAL A CA 1
ATOM 782 C C . VAL A 1 98 ? 1.713 3.418 15.632 1.00 75.06 98 VAL A C 1
ATOM 784 O O . VAL A 1 98 ? 0.991 2.496 15.251 1.00 75.06 98 VAL A O 1
ATOM 787 N N . GLY A 1 99 ? 1.446 4.145 16.717 1.00 68.69 99 GLY A N 1
ATOM 788 C CA . GLY A 1 99 ? 0.201 4.095 17.483 1.00 68.69 99 GLY A CA 1
ATOM 789 C C . GLY A 1 99 ? 0.287 3.560 18.915 1.00 68.69 99 GLY A C 1
ATOM 790 O O . GLY A 1 99 ? 1.228 2.850 19.274 1.00 68.69 99 GLY A O 1
ATOM 791 N N . PRO A 1 100 ? -0.708 3.907 19.754 1.00 59.69 100 PRO A N 1
ATOM 792 C CA . PRO A 1 100 ? -0.666 3.667 21.187 1.00 59.69 100 PRO A CA 1
ATOM 793 C C . PRO A 1 100 ? -1.157 2.256 21.507 1.00 59.69 100 PRO A C 1
ATOM 795 O O . PRO A 1 100 ? -2.359 1.999 21.557 1.00 59.69 100 PRO A O 1
ATOM 798 N N . LEU A 1 101 ? -0.230 1.327 21.736 1.00 54.34 101 LEU A N 1
ATOM 799 C CA . LEU A 1 101 ? -0.566 0.035 22.344 1.00 54.34 101 LEU A CA 1
ATOM 800 C C . LEU A 1 101 ? 0.107 -0.232 23.688 1.00 54.34 101 LEU A C 1
ATOM 802 O O . LEU A 1 101 ? -0.369 -1.121 24.381 1.00 54.34 101 LEU A O 1
ATOM 806 N N . THR A 1 102 ? 1.065 0.595 24.121 1.00 42.53 102 THR A N 1
ATOM 807 C CA . THR A 1 102 ? 1.440 0.768 25.538 1.00 42.53 102 THR A CA 1
ATOM 808 C C . THR A 1 102 ? 2.312 2.008 25.716 1.00 42.53 102 THR A C 1
ATOM 810 O O . THR A 1 102 ? 3.133 2.296 24.846 1.00 42.53 102 THR A O 1
ATOM 813 N N . ASN A 1 103 ? 2.161 2.676 26.863 1.00 43.03 103 ASN A N 1
ATOM 814 C CA . ASN A 1 103 ? 3.102 3.653 27.414 1.00 43.03 103 ASN A CA 1
ATOM 815 C C . ASN A 1 103 ? 4.543 3.125 27.266 1.00 43.03 103 ASN A C 1
ATOM 817 O O . ASN A 1 103 ? 4.929 2.205 27.980 1.00 43.03 103 ASN A O 1
ATOM 821 N N . ASP A 1 104 ? 5.295 3.680 26.314 1.00 41.72 104 ASP A N 1
ATOM 822 C CA . ASP A 1 104 ? 6.752 3.537 26.150 1.00 41.72 104 ASP A CA 1
ATOM 823 C C . ASP A 1 104 ? 7.305 2.363 25.312 1.00 41.72 104 ASP A C 1
ATOM 825 O O . ASP A 1 104 ? 8.523 2.203 25.238 1.00 41.72 104 ASP A O 1
ATOM 829 N N . VAL A 1 105 ? 6.484 1.592 24.578 1.00 46.09 105 VAL A N 1
ATOM 830 C CA . VAL A 1 105 ? 7.012 0.643 23.563 1.00 46.09 105 VAL A CA 1
ATOM 831 C C . VAL A 1 105 ? 6.198 0.698 22.267 1.00 46.09 105 VAL A C 1
ATOM 833 O O . VAL A 1 105 ? 5.199 -0.003 22.108 1.00 46.09 105 VAL A O 1
ATOM 836 N N . PHE A 1 106 ? 6.667 1.503 21.307 1.00 46.03 106 PHE A N 1
ATOM 837 C CA . PHE A 1 106 ? 6.111 1.664 19.949 1.00 46.03 106 PHE A CA 1
ATOM 838 C C . PHE A 1 106 ? 5.996 0.349 19.146 1.00 46.03 106 PHE A C 1
ATOM 840 O O . PHE A 1 106 ? 5.321 0.291 18.122 1.00 46.03 106 PHE A O 1
ATOM 847 N N . ASP A 1 107 ? 6.623 -0.735 19.603 1.00 49.19 107 ASP A N 1
ATOM 848 C CA . ASP A 1 107 ? 6.820 -1.949 18.811 1.00 49.19 107 ASP A CA 1
ATOM 849 C C . ASP A 1 107 ? 5.636 -2.941 18.819 1.00 49.19 107 ASP A C 1
ATOM 851 O O . ASP A 1 107 ? 5.694 -4.002 18.198 1.00 49.19 107 ASP A O 1
ATOM 855 N N . GLN A 1 108 ? 4.518 -2.609 19.470 1.00 53.56 108 GLN A N 1
ATOM 856 C CA . GLN A 1 108 ? 3.346 -3.495 19.558 1.00 53.56 108 GLN A CA 1
ATOM 857 C C . GLN A 1 108 ? 2.191 -3.137 18.612 1.00 53.56 108 GLN A C 1
ATOM 859 O O . GLN A 1 108 ? 1.231 -3.907 18.519 1.00 53.56 108 GLN A O 1
ATOM 864 N N . SER A 1 109 ? 2.263 -2.019 17.884 1.00 62.75 109 SER A N 1
ATOM 865 C CA . SER A 1 109 ? 1.224 -1.667 16.915 1.00 62.75 109 SER A CA 1
ATOM 866 C C . SER A 1 109 ? 1.314 -2.493 15.632 1.00 62.75 109 SER A C 1
ATOM 868 O O . SER A 1 109 ? 2.389 -2.903 15.192 1.00 62.75 109 SER A O 1
ATOM 870 N N . GLY A 1 110 ? 0.164 -2.786 15.023 1.00 71.31 110 GLY A N 1
ATOM 871 C CA . GLY A 1 110 ? 0.124 -3.491 13.738 1.00 71.31 110 GLY A CA 1
ATOM 872 C C . GLY A 1 110 ? 0.517 -2.624 12.554 1.00 71.31 110 GLY A C 1
ATOM 873 O O . GLY A 1 110 ? 0.837 -3.150 11.493 1.00 71.31 110 GLY A O 1
ATOM 874 N N . THR A 1 111 ? 0.450 -1.310 12.742 1.00 87.19 111 THR A N 1
ATOM 875 C CA . THR A 1 111 ? 0.657 -0.303 11.711 1.00 87.19 111 THR A CA 1
ATOM 876 C C . THR A 1 111 ? 2.114 0.111 11.670 1.00 87.19 111 THR A C 1
ATOM 878 O O . THR A 1 111 ? 2.714 0.410 12.705 1.00 87.19 111 THR A O 1
ATOM 881 N N . ARG A 1 112 ? 2.672 0.138 10.464 1.00 88.12 112 ARG A N 1
ATOM 882 C CA . ARG A 1 112 ? 4.071 0.451 10.212 1.00 88.12 112 ARG A CA 1
ATOM 883 C C . ARG A 1 112 ? 4.198 1.512 9.134 1.00 88.12 112 ARG A C 1
ATOM 885 O O . ARG A 1 112 ? 3.405 1.535 8.192 1.00 88.12 112 ARG A O 1
ATOM 892 N N 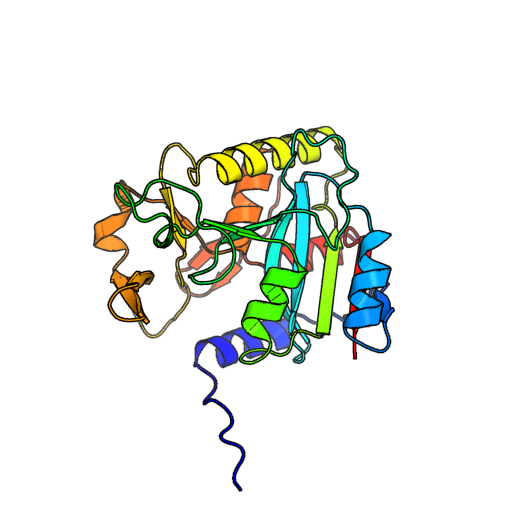. VAL A 1 113 ? 5.207 2.360 9.289 1.00 90.19 113 VAL A N 1
ATOM 893 C CA . VAL A 1 113 ? 5.682 3.262 8.241 1.00 90.19 113 VAL A CA 1
ATOM 894 C C . VAL A 1 113 ? 7.068 2.795 7.813 1.00 90.19 113 VAL A C 1
ATOM 896 O O . VAL A 1 113 ? 7.969 2.686 8.643 1.00 90.19 113 VAL A O 1
ATOM 899 N N . CYS A 1 114 ? 7.211 2.476 6.533 1.00 91.25 114 CYS A N 1
ATOM 900 C CA . CYS A 1 114 ? 8.464 2.040 5.913 1.00 91.25 114 CYS A CA 1
ATOM 901 C C . CYS A 1 114 ? 8.441 2.328 4.416 1.00 91.25 114 CYS A C 1
ATOM 903 O O . CYS A 1 114 ? 7.363 2.384 3.818 1.00 91.25 114 CYS A O 1
ATOM 905 N N . THR A 1 115 ? 9.604 2.446 3.791 1.00 93.94 115 THR A N 1
ATOM 906 C CA . THR A 1 115 ? 9.699 2.492 2.327 1.00 93.94 115 THR A CA 1
ATOM 907 C C . THR A 1 115 ? 9.437 1.113 1.709 1.00 93.94 115 THR A C 1
ATOM 909 O O . THR A 1 115 ? 9.434 0.079 2.388 1.00 93.94 115 THR A O 1
ATOM 912 N N . ALA A 1 116 ? 9.211 1.070 0.391 1.00 93.31 116 ALA A N 1
ATOM 913 C CA . ALA A 1 116 ? 9.079 -0.203 -0.319 1.00 93.31 116 ALA A CA 1
ATOM 914 C C . ALA A 1 116 ? 10.347 -1.067 -0.198 1.00 93.31 116 ALA A C 1
ATOM 916 O O . ALA A 1 116 ? 10.242 -2.283 -0.037 1.00 93.31 116 ALA A O 1
ATOM 917 N N . PHE A 1 117 ? 11.520 -0.436 -0.233 1.00 91.81 117 PHE A N 1
ATOM 918 C CA . PHE A 1 117 ? 12.815 -1.110 -0.194 1.00 91.81 117 PHE A CA 1
ATOM 919 C C . PHE A 1 117 ? 13.137 -1.638 1.208 1.00 91.81 117 PHE A C 1
ATOM 921 O O . PHE A 1 117 ? 13.445 -2.820 1.334 1.00 91.81 117 PHE A O 1
ATOM 928 N N . GLU A 1 118 ? 12.914 -0.849 2.266 1.00 90.62 118 GLU A N 1
ATOM 929 C CA . GLU A 1 118 ? 13.048 -1.311 3.661 1.00 90.62 118 GLU A CA 1
ATOM 930 C C . GLU A 1 118 ? 12.180 -2.549 3.941 1.00 90.62 118 GLU A C 1
ATOM 932 O O . GLU A 1 118 ? 12.603 -3.505 4.605 1.00 90.62 118 GLU A O 1
ATOM 937 N N . PHE A 1 119 ? 10.952 -2.547 3.411 1.00 89.94 119 PHE A N 1
ATOM 938 C CA . PHE A 1 119 ? 10.042 -3.678 3.532 1.00 89.94 119 PHE A CA 1
ATOM 939 C C . PHE A 1 119 ? 10.615 -4.933 2.860 1.00 89.94 119 PHE A C 1
ATOM 941 O O . PHE A 1 119 ? 10.653 -6.000 3.475 1.00 89.94 119 PHE A O 1
ATOM 948 N N . ILE A 1 120 ? 11.083 -4.821 1.615 1.00 89.69 120 ILE A N 1
ATOM 949 C CA . ILE A 1 120 ? 11.643 -5.953 0.865 1.00 89.69 120 ILE A CA 1
ATOM 950 C C . ILE A 1 120 ? 12.914 -6.487 1.536 1.00 89.69 120 ILE A C 1
ATOM 952 O O . ILE A 1 120 ? 13.047 -7.702 1.722 1.00 89.69 120 ILE A O 1
ATOM 956 N N . GLU A 1 121 ? 13.826 -5.605 1.947 1.00 87.06 121 GLU A N 1
ATOM 957 C CA . GLU A 1 121 ? 15.081 -5.983 2.601 1.00 87.06 121 GLU A CA 1
ATOM 958 C C . GLU A 1 121 ? 14.853 -6.756 3.899 1.00 87.06 121 GLU A C 1
ATOM 960 O O . GLU A 1 121 ? 15.509 -7.775 4.139 1.00 87.06 121 GLU A O 1
ATOM 965 N N . SER A 1 122 ? 13.850 -6.352 4.684 1.00 78.56 122 SER A N 1
ATOM 966 C CA . SER A 1 122 ? 13.460 -7.041 5.922 1.00 78.56 122 SER A CA 1
ATOM 967 C C . SER A 1 122 ? 13.089 -8.515 5.702 1.00 78.56 122 SER A C 1
ATOM 969 O O . SER A 1 122 ? 13.158 -9.335 6.625 1.00 78.56 122 SER A O 1
ATOM 971 N N . TYR A 1 123 ? 12.723 -8.880 4.472 1.00 73.31 123 TYR A N 1
ATOM 972 C CA . TYR A 1 123 ? 12.371 -10.239 4.086 1.00 73.31 123 TYR A CA 1
ATOM 973 C C . TYR A 1 123 ? 13.401 -10.935 3.201 1.00 73.31 123 TYR A C 1
ATOM 975 O O . TYR A 1 123 ? 13.215 -12.123 2.949 1.00 73.31 123 TYR A O 1
ATOM 983 N N . LYS A 1 124 ? 14.510 -10.291 2.817 1.00 68.56 124 LYS A N 1
ATOM 984 C CA . LYS A 1 124 ? 15.517 -10.821 1.871 1.00 68.56 124 LYS A CA 1
ATOM 985 C C . LYS A 1 124 ? 16.010 -12.240 2.202 1.00 68.56 124 LYS A C 1
ATOM 987 O O . LYS A 1 124 ? 16.292 -13.028 1.306 1.00 68.56 124 LYS A O 1
ATOM 992 N N . ASN A 1 125 ? 16.043 -12.598 3.489 1.00 61.84 125 ASN A N 1
ATOM 993 C CA . ASN A 1 125 ? 16.468 -13.917 3.982 1.00 61.84 125 ASN A CA 1
ATOM 994 C C . ASN A 1 125 ? 15.328 -14.943 4.181 1.00 61.84 125 ASN A C 1
ATOM 996 O O . ASN A 1 125 ? 15.596 -16.105 4.489 1.00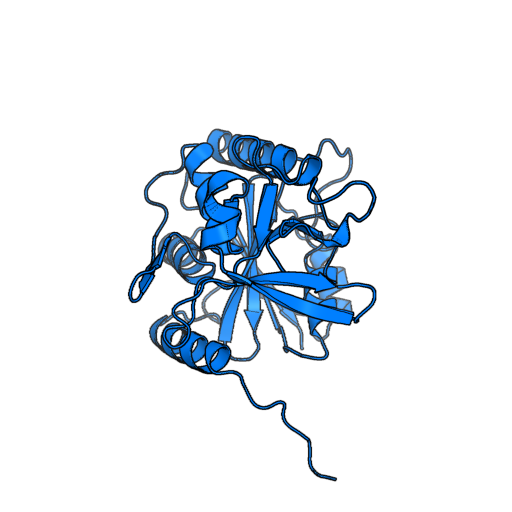 61.84 125 ASN A O 1
ATOM 1000 N N . ARG A 1 126 ? 14.058 -14.533 4.075 1.00 57.81 126 ARG A N 1
ATOM 1001 C CA . ARG A 1 126 ? 12.863 -15.366 4.341 1.00 57.81 126 ARG A CA 1
ATOM 1002 C C . ARG A 1 126 ? 11.974 -15.538 3.112 1.00 57.81 126 ARG A C 1
ATOM 1004 O O . ARG A 1 126 ? 11.410 -16.617 2.922 1.00 57.81 126 ARG A O 1
ATOM 1011 N N . HIS A 1 127 ? 11.864 -14.496 2.298 1.00 58.53 127 HIS A N 1
ATOM 1012 C CA . HIS A 1 127 ? 11.072 -14.441 1.081 1.00 58.53 127 HIS A CA 1
ATOM 1013 C C . HIS A 1 127 ? 11.880 -13.737 -0.001 1.00 58.53 127 HIS A C 1
ATOM 1015 O O . HIS A 1 127 ? 12.480 -12.691 0.227 1.00 58.53 127 HIS A O 1
ATOM 1021 N N . SER A 1 128 ? 11.877 -14.314 -1.192 1.00 74.25 128 SER A N 1
ATOM 1022 C CA . SER A 1 128 ? 12.456 -13.670 -2.358 1.00 74.25 128 SER A CA 1
ATOM 1023 C C . SER A 1 128 ? 11.342 -12.854 -3.004 1.00 74.25 128 SER A C 1
ATOM 1025 O O . SER A 1 128 ? 10.363 -13.415 -3.495 1.00 74.25 128 SER A O 1
ATOM 1027 N N . TYR A 1 129 ? 11.421 -11.534 -2.865 1.00 86.62 129 TYR A N 1
ATOM 1028 C CA . TYR A 1 129 ? 10.667 -10.612 -3.705 1.00 86.62 129 TYR A CA 1
ATOM 1029 C C . TYR A 1 129 ? 11.495 -10.343 -4.957 1.00 86.62 129 TYR A C 1
ATOM 1031 O O . TYR A 1 129 ? 12.722 -10.235 -4.872 1.00 86.62 129 TYR A O 1
ATOM 1039 N N . LYS A 1 130 ? 10.812 -10.187 -6.089 1.00 84.62 130 LYS A N 1
ATOM 1040 C CA . LYS A 1 130 ? 11.437 -9.854 -7.380 1.00 84.62 130 LYS A CA 1
ATOM 1041 C C . LYS A 1 130 ? 10.745 -8.742 -8.136 1.00 84.62 130 LYS A C 1
ATOM 1043 O O . LYS A 1 130 ? 11.260 -8.275 -9.147 1.00 84.62 130 LYS A O 1
ATOM 1048 N N . LYS A 1 131 ? 9.541 -8.367 -7.706 1.00 91.12 131 LYS A N 1
ATOM 1049 C CA . LYS A 1 131 ? 8.737 -7.379 -8.407 1.00 91.12 131 LYS A CA 1
ATOM 1050 C C . LYS A 1 131 ? 7.838 -6.625 -7.439 1.00 91.12 131 LYS A C 1
ATOM 1052 O O . LYS A 1 131 ? 7.298 -7.199 -6.491 1.00 91.12 131 LYS A O 1
ATOM 1057 N N . ILE A 1 132 ? 7.648 -5.346 -7.719 1.00 94.94 132 ILE A N 1
ATOM 1058 C CA . ILE A 1 132 ? 6.620 -4.501 -7.120 1.00 94.94 132 ILE A CA 1
ATOM 1059 C C . ILE A 1 132 ? 5.800 -3.843 -8.223 1.00 94.94 132 ILE A C 1
ATOM 1061 O O . ILE A 1 132 ? 6.332 -3.484 -9.269 1.00 94.94 132 ILE A O 1
ATOM 1065 N N . PHE A 1 133 ? 4.505 -3.684 -7.989 1.00 96.31 133 PHE A N 1
ATOM 1066 C CA . PHE A 1 133 ? 3.601 -2.935 -8.861 1.00 96.31 133 PHE A CA 1
ATOM 1067 C C . PHE A 1 133 ? 2.997 -1.773 -8.098 1.00 96.31 133 PHE A C 1
ATOM 1069 O O . PHE A 1 133 ? 2.894 -1.823 -6.874 1.00 96.31 133 PHE A O 1
ATOM 1076 N N . PHE A 1 134 ? 2.552 -0.743 -8.804 1.00 95.56 134 PHE A N 1
ATOM 1077 C CA . PHE A 1 134 ? 1.932 0.404 -8.155 1.00 95.56 134 PHE A CA 1
ATOM 1078 C C . PHE A 1 134 ? 0.892 1.076 -9.043 1.00 95.56 134 PHE A C 1
ATOM 1080 O O . PHE A 1 134 ? 0.945 1.031 -10.276 1.00 95.56 134 PHE A O 1
ATOM 1087 N N . GLY A 1 135 ? -0.094 1.684 -8.394 1.00 95.50 135 GLY A N 1
ATOM 1088 C CA . GLY A 1 135 ? -1.167 2.397 -9.072 1.00 95.50 135 GLY A CA 1
ATOM 1089 C C . GLY A 1 135 ? -2.349 2.715 -8.157 1.00 95.50 135 GLY A C 1
ATOM 1090 O O . GLY A 1 135 ? -2.414 2.232 -7.021 1.00 95.50 135 GLY A O 1
ATOM 1091 N N . PRO A 1 136 ? -3.289 3.543 -8.637 1.00 96.25 136 PRO A N 1
ATOM 1092 C CA . PRO A 1 136 ? -4.512 3.855 -7.916 1.00 96.25 136 PRO A CA 1
ATOM 1093 C C . PRO A 1 136 ? -5.532 2.701 -7.967 1.00 96.25 136 PRO A C 1
ATOM 1095 O O . PRO A 1 136 ? -5.446 1.810 -8.823 1.00 96.25 136 PRO A O 1
ATOM 1098 N N . PRO A 1 137 ? -6.553 2.738 -7.095 1.00 96.81 137 PRO A N 1
ATOM 1099 C CA . PRO A 1 137 ? -7.769 1.960 -7.296 1.00 96.81 137 PRO A CA 1
ATOM 1100 C C . PRO A 1 137 ? -8.489 2.371 -8.599 1.00 96.81 137 PRO A C 1
ATOM 1102 O O . PRO A 1 137 ? -8.266 3.479 -9.094 1.00 96.81 137 PRO A O 1
ATOM 1105 N N . PRO A 1 138 ? -9.392 1.529 -9.136 1.00 95.50 138 PRO A N 1
ATOM 1106 C CA . PRO A 1 138 ? -10.327 1.856 -10.219 1.00 95.50 138 PRO A CA 1
ATOM 1107 C C . PRO A 1 138 ? -11.292 3.007 -9.895 1.00 95.50 138 PRO A C 1
ATOM 1109 O O . PRO A 1 138 ? -12.474 2.810 -9.618 1.00 95.50 138 PRO A O 1
ATOM 1112 N N . THR A 1 139 ? -10.777 4.234 -9.933 1.00 92.00 139 THR A N 1
ATOM 1113 C CA . THR A 1 139 ? -11.521 5.488 -9.785 1.00 92.00 139 THR A CA 1
ATOM 1114 C C . THR A 1 139 ? -10.976 6.540 -10.746 1.00 92.00 139 THR A C 1
ATOM 1116 O O . THR A 1 139 ? -9.777 6.590 -11.013 1.00 92.00 139 THR A O 1
ATOM 1119 N N . PHE A 1 140 ? -11.862 7.401 -11.244 1.00 82.69 140 PHE A N 1
ATOM 1120 C CA . PHE A 1 140 ? -11.508 8.545 -12.090 1.00 82.69 140 PHE A CA 1
ATOM 1121 C C . PHE A 1 140 ? -11.416 9.861 -11.306 1.00 82.69 140 PHE A C 1
ATOM 1123 O O . PHE A 1 140 ? -11.088 10.893 -11.879 1.00 82.69 140 PHE A O 1
ATOM 1130 N N . SER A 1 141 ? -11.732 9.850 -10.007 1.00 94.31 141 SER A N 1
ATOM 1131 C CA . SER A 1 141 ? -11.752 11.063 -9.191 1.00 94.31 141 SER A CA 1
ATOM 1132 C C . SER A 1 141 ? -10.447 11.232 -8.421 1.00 94.31 141 SER A C 1
ATOM 1134 O O . SER A 1 141 ? -10.176 10.478 -7.485 1.00 94.31 141 SER A O 1
ATOM 1136 N N . GLU A 1 142 ? -9.671 12.253 -8.789 1.00 93.12 142 GLU A N 1
ATOM 1137 C CA . GLU A 1 142 ? -8.460 12.646 -8.059 1.00 93.12 142 GLU A CA 1
ATOM 1138 C C . GLU A 1 142 ? -8.776 13.075 -6.620 1.00 93.12 142 GLU A C 1
ATOM 1140 O O . GLU A 1 142 ? -8.048 12.702 -5.707 1.00 93.12 142 GLU A O 1
ATOM 1145 N N . LEU A 1 143 ? -9.927 13.717 -6.386 1.00 96.00 143 LEU A N 1
ATOM 1146 C CA . LEU A 1 143 ? -10.381 14.104 -5.044 1.00 96.00 143 LEU A CA 1
ATOM 1147 C C . LEU A 1 143 ? -10.511 12.903 -4.093 1.00 96.00 143 LEU A C 1
ATOM 1149 O O . LEU A 1 143 ? -10.125 12.993 -2.930 1.00 96.00 143 LEU A O 1
ATOM 1153 N N . LEU A 1 144 ? -11.012 11.758 -4.576 1.00 97.25 144 LEU A N 1
ATOM 1154 C CA . LEU A 1 144 ? -11.097 10.543 -3.752 1.00 97.25 144 LEU A CA 1
ATOM 1155 C C . LEU A 1 144 ? -9.705 9.954 -3.458 1.00 97.25 144 LEU A C 1
ATOM 1157 O O . LEU A 1 144 ? -9.508 9.338 -2.413 1.00 97.25 144 LEU A O 1
ATOM 1161 N N . LEU A 1 145 ? -8.733 10.131 -4.361 1.00 96.12 145 LEU A N 1
ATOM 1162 C CA . LEU A 1 145 ? -7.349 9.689 -4.142 1.00 96.12 145 LEU A CA 1
ATOM 1163 C C . LEU A 1 145 ? -6.636 10.578 -3.120 1.00 96.12 145 LEU A C 1
ATOM 1165 O O . LEU A 1 145 ? -5.963 10.063 -2.226 1.00 96.12 145 LEU A O 1
ATOM 1169 N N . GLU A 1 146 ? -6.827 11.892 -3.208 1.00 94.94 146 GLU A N 1
ATOM 1170 C CA . GLU A 1 146 ? -6.323 12.843 -2.217 1.00 94.94 146 GLU A CA 1
ATOM 1171 C C . GLU A 1 146 ? -6.904 12.562 -0.831 1.00 94.94 146 GLU A C 1
ATOM 1173 O O . GLU A 1 146 ? -6.162 12.520 0.151 1.00 94.94 146 GLU A O 1
ATOM 1178 N N . GLU A 1 147 ? -8.211 12.305 -0.749 1.00 97.56 147 GLU A N 1
ATOM 1179 C CA . GLU A 1 147 ? -8.868 11.960 0.510 1.00 97.56 147 GLU A CA 1
ATOM 1180 C C . GLU A 1 147 ? -8.342 10.637 1.082 1.00 97.56 147 GLU A C 1
ATOM 1182 O O . GLU A 1 147 ? -8.004 10.558 2.264 1.00 97.56 147 GLU A O 1
ATOM 1187 N N . ALA A 1 148 ? -8.159 9.613 0.242 1.00 97.88 148 ALA A N 1
ATOM 1188 C CA . ALA A 1 148 ? -7.512 8.371 0.660 1.00 97.88 148 ALA A CA 1
ATOM 1189 C C . ALA A 1 148 ? -6.094 8.615 1.202 1.00 97.88 148 ALA A C 1
ATOM 1191 O O . ALA A 1 148 ? -5.720 8.046 2.230 1.00 97.88 148 ALA A O 1
ATOM 1192 N N . GLY A 1 149 ? -5.320 9.486 0.549 1.00 96.81 149 GLY A N 1
ATOM 1193 C CA . GLY A 1 149 ? -4.001 9.907 1.014 1.00 96.81 149 GLY A CA 1
ATOM 1194 C C . GLY A 1 149 ? -4.041 10.611 2.374 1.00 96.81 149 GLY A C 1
ATOM 1195 O O . GLY A 1 149 ? -3.214 10.312 3.239 1.00 96.81 149 GLY A O 1
ATOM 1196 N N . LYS A 1 150 ? -5.011 11.506 2.601 1.00 96.88 150 LYS A N 1
ATOM 1197 C CA . LYS A 1 150 ? -5.204 12.211 3.883 1.00 96.88 150 LYS A CA 1
ATOM 1198 C C . LYS A 1 150 ? -5.573 11.252 5.010 1.00 96.88 150 LYS A C 1
ATOM 1200 O O . LYS A 1 150 ? -4.960 11.301 6.077 1.00 96.88 150 LYS A O 1
ATOM 1205 N N . ILE A 1 151 ? -6.509 10.336 4.761 1.00 97.44 151 ILE A N 1
ATOM 1206 C CA . ILE A 1 151 ? -6.900 9.296 5.723 1.00 97.44 151 ILE A CA 1
ATOM 1207 C C . ILE A 1 151 ? -5.697 8.407 6.057 1.00 97.44 151 ILE A C 1
ATOM 1209 O O . ILE A 1 151 ? -5.418 8.160 7.231 1.00 97.44 151 ILE A O 1
ATOM 1213 N N . ALA A 1 152 ? -4.939 7.970 5.046 1.00 97.00 152 ALA A N 1
ATOM 1214 C CA . ALA A 1 152 ? -3.716 7.204 5.257 1.00 97.00 152 ALA A CA 1
ATOM 1215 C C . ALA A 1 152 ? -2.686 7.985 6.094 1.00 97.00 152 ALA A C 1
ATOM 1217 O O . ALA A 1 152 ? -2.078 7.412 6.993 1.00 97.00 152 ALA A O 1
ATOM 1218 N N . ASN A 1 153 ? -2.522 9.292 5.873 1.00 95.38 153 ASN A N 1
ATOM 1219 C CA . ASN A 1 153 ? -1.601 10.116 6.666 1.00 95.38 153 ASN A CA 1
ATOM 1220 C C . ASN A 1 153 ? -2.054 10.239 8.128 1.00 95.38 153 ASN A C 1
ATOM 1222 O O . ASN A 1 153 ? -1.245 10.099 9.042 1.00 95.38 153 ASN A O 1
ATOM 1226 N N . ALA A 1 154 ? -3.354 10.419 8.373 1.00 93.94 154 ALA A N 1
ATOM 1227 C CA . ALA A 1 154 ? -3.896 10.442 9.731 1.00 93.94 154 ALA A CA 1
ATOM 1228 C C . ALA A 1 154 ? -3.615 9.125 10.481 1.00 93.94 154 ALA A C 1
ATOM 1230 O O . ALA A 1 154 ? -3.196 9.143 11.642 1.00 93.94 154 ALA A O 1
ATOM 1231 N N . ILE A 1 155 ? -3.770 7.983 9.804 1.00 93.88 155 ILE A N 1
ATOM 1232 C CA . ILE A 1 155 ? -3.434 6.670 10.367 1.00 93.88 155 ILE A CA 1
ATOM 1233 C C . ILE A 1 155 ? -1.917 6.523 10.542 1.00 93.88 155 ILE A C 1
ATOM 1235 O O . ILE A 1 155 ? -1.482 6.003 11.561 1.00 93.88 155 ILE A O 1
ATOM 1239 N N . ALA A 1 156 ? -1.094 7.000 9.607 1.00 91.06 156 ALA A N 1
ATOM 1240 C CA . ALA A 1 156 ? 0.363 6.960 9.734 1.00 91.06 156 ALA A CA 1
ATOM 1241 C C . ALA A 1 156 ? 0.864 7.771 10.941 1.00 91.06 156 ALA A C 1
ATOM 1243 O O . ALA A 1 156 ? 1.778 7.334 11.634 1.00 91.06 156 ALA A O 1
ATOM 1244 N N . LYS A 1 157 ? 0.235 8.917 11.235 1.00 88.38 157 LYS A N 1
ATOM 1245 C CA . LYS A 1 157 ? 0.573 9.766 12.390 1.00 88.38 157 LYS A CA 1
ATOM 1246 C C . LYS A 1 157 ? 0.114 9.166 13.725 1.00 88.38 157 LYS A C 1
ATOM 1248 O O . LYS A 1 157 ? 0.771 9.367 14.741 1.00 88.38 157 LYS A O 1
ATOM 1253 N N . THR A 1 158 ? -1.014 8.453 13.747 1.00 88.12 158 THR A N 1
ATOM 1254 C CA . THR A 1 158 ? -1.677 8.055 15.007 1.00 88.12 158 THR A CA 1
ATOM 1255 C C . THR A 1 158 ? -1.689 6.553 15.278 1.00 88.12 158 THR A C 1
ATOM 1257 O O . THR A 1 158 ? -1.878 6.138 16.416 1.00 88.12 158 THR A O 1
ATOM 1260 N N . GLY A 1 159 ? -1.543 5.720 14.250 1.00 87.81 159 GLY A N 1
ATOM 1261 C CA . GLY A 1 159 ? -1.815 4.281 14.285 1.00 87.81 159 GLY A CA 1
ATOM 1262 C C . GLY A 1 159 ? -3.267 3.913 14.619 1.00 87.81 159 GLY A C 1
ATOM 1263 O O . GLY A 1 159 ? -3.540 2.754 14.947 1.00 87.81 159 GLY A O 1
ATOM 1264 N N . LEU A 1 160 ? -4.192 4.877 14.558 1.00 88.62 160 LEU A N 1
ATOM 1265 C CA . LEU A 1 160 ? -5.596 4.708 14.923 1.00 88.62 160 LEU A CA 1
ATOM 1266 C C . LEU A 1 160 ? -6.498 4.685 13.689 1.00 88.62 160 LEU A C 1
ATOM 1268 O O . LEU A 1 160 ? -6.303 5.447 12.747 1.00 88.62 160 LEU A O 1
ATOM 1272 N N . LEU A 1 161 ? -7.553 3.879 13.752 1.00 88.25 161 LEU A N 1
ATOM 1273 C CA . LEU A 1 161 ? -8.709 3.940 12.860 1.00 88.25 161 LEU A CA 1
ATOM 1274 C C . LEU A 1 161 ? -9.965 3.992 13.736 1.00 88.25 161 LEU A C 1
ATOM 1276 O O . LEU A 1 161 ? -10.068 3.244 14.701 1.00 88.25 161 LEU A O 1
ATOM 1280 N N . ASP A 1 162 ? -10.885 4.923 13.471 1.00 86.94 162 ASP A N 1
ATOM 1281 C CA . ASP A 1 162 ? -12.035 5.212 14.358 1.00 86.94 162 ASP A CA 1
ATOM 1282 C C . ASP A 1 162 ? -11.656 5.432 15.833 1.00 86.94 162 ASP A C 1
ATOM 1284 O O . ASP A 1 162 ? -12.343 4.974 16.747 1.00 86.94 162 ASP A O 1
ATOM 1288 N N . GLY A 1 163 ? -10.513 6.075 16.081 1.00 84.88 163 GLY A N 1
ATOM 1289 C CA . GLY A 1 163 ? -10.000 6.289 17.437 1.00 84.88 163 GLY A CA 1
ATOM 1290 C C . GLY A 1 163 ? -9.532 5.014 18.151 1.00 84.88 163 GLY A C 1
ATOM 1291 O O . GLY A 1 163 ? -9.200 5.072 19.332 1.00 84.88 163 GLY A O 1
ATOM 1292 N N . LYS A 1 164 ? -9.480 3.866 17.463 1.00 83.88 164 LYS A N 1
ATOM 1293 C CA . LYS A 1 164 ? -9.014 2.587 18.012 1.00 83.88 164 LYS A CA 1
ATOM 1294 C C . LYS A 1 164 ? -7.671 2.178 17.402 1.00 83.88 164 LYS A C 1
ATOM 1296 O O . LYS A 1 164 ? -7.502 2.309 16.189 1.00 83.88 164 LYS A O 1
ATOM 1301 N N . PRO A 1 165 ? -6.730 1.633 18.194 1.00 83.12 165 PRO A N 1
ATOM 1302 C CA . PRO A 1 165 ? -5.468 1.126 17.671 1.00 83.12 165 PRO A CA 1
ATOM 1303 C C . PRO A 1 165 ? -5.672 0.010 16.656 1.00 83.12 165 PRO A C 1
ATOM 1305 O O . PRO A 1 165 ? -6.451 -0.922 16.885 1.00 83.12 165 PRO A O 1
ATOM 1308 N N . ILE A 1 166 ? -4.930 0.080 15.554 1.00 82.38 166 ILE A N 1
ATOM 1309 C CA . ILE A 1 166 ? -4.859 -1.016 14.594 1.00 82.38 166 ILE A CA 1
ATOM 1310 C C . ILE A 1 166 ? -3.829 -2.038 15.077 1.00 82.38 166 ILE A C 1
ATOM 1312 O O . ILE A 1 166 ? -2.682 -1.720 15.404 1.00 82.38 166 ILE A O 1
ATOM 1316 N N . VAL A 1 167 ? -4.235 -3.302 15.072 1.00 77.44 167 VAL A N 1
ATOM 1317 C CA . VAL A 1 167 ? -3.361 -4.440 15.361 1.00 77.44 167 VAL A CA 1
ATOM 1318 C C . VAL A 1 167 ? -3.257 -5.340 14.147 1.00 77.44 167 VAL A C 1
ATOM 1320 O O . VAL A 1 167 ? -4.241 -5.592 13.449 1.00 77.44 167 VAL A O 1
ATOM 1323 N N . PHE A 1 168 ? -2.058 -5.871 13.924 1.00 76.94 168 PHE A N 1
ATOM 1324 C CA . PHE A 1 168 ? -1.837 -6.810 12.844 1.00 76.94 168 PHE A CA 1
ATOM 1325 C C . PHE A 1 168 ? -2.500 -8.135 13.215 1.00 76.94 168 PHE A C 1
ATOM 1327 O O . PHE A 1 168 ? -2.201 -8.737 14.253 1.00 76.94 168 PHE A O 1
ATOM 1334 N N . SER A 1 169 ? -3.391 -8.610 12.353 1.00 70.19 169 SER A N 1
ATOM 1335 C CA . SER A 1 169 ? -4.033 -9.902 12.519 1.00 70.19 169 SER A CA 1
ATOM 1336 C C . SER A 1 169 ? -3.722 -10.821 11.350 1.00 70.19 169 SER A C 1
ATOM 1338 O O . SER A 1 169 ? -4.156 -10.586 10.224 1.00 70.19 169 SER A O 1
ATOM 1340 N N . TYR A 1 170 ? -3.093 -11.960 11.664 1.00 57.84 170 TYR A N 1
ATOM 1341 C CA . TYR A 1 170 ? -3.187 -13.165 10.837 1.00 57.84 170 TYR A CA 1
ATOM 1342 C C . TYR A 1 170 ? -4.575 -13.776 11.035 1.00 57.84 170 TYR A C 1
ATOM 1344 O O . TYR A 1 170 ? -4.761 -14.834 11.640 1.00 57.84 170 TYR A O 1
ATOM 1352 N N . GLY A 1 171 ? -5.600 -13.078 10.578 1.00 47.47 171 GLY A N 1
ATOM 1353 C CA . GLY A 1 171 ? -6.957 -13.578 10.621 1.00 47.47 171 GLY A CA 1
ATOM 1354 C C . GLY A 1 171 ? -7.243 -14.558 9.494 1.00 47.47 171 GLY A C 1
ATOM 1355 O O . GLY A 1 171 ? -8.280 -14.368 8.891 1.00 47.47 171 GLY A O 1
ATOM 1356 N N . MET A 1 172 ? -6.372 -15.529 9.150 1.00 47.03 172 MET A N 1
ATOM 1357 C CA . MET A 1 172 ? -6.585 -16.386 7.962 1.00 47.03 172 MET A CA 1
ATOM 1358 C C . MET A 1 172 ? -6.075 -17.846 8.005 1.00 47.03 172 MET A C 1
ATOM 1360 O O . MET A 1 172 ? -5.554 -18.343 7.011 1.00 47.03 172 MET A O 1
ATOM 1364 N N . LEU A 1 173 ? -6.272 -18.595 9.103 1.00 36.66 173 LEU A N 1
ATOM 1365 C CA . LEU A 1 173 ? -6.029 -20.055 9.117 1.00 36.66 173 LEU A CA 1
ATOM 1366 C C . LEU A 1 173 ? -7.284 -20.887 9.454 1.00 36.66 173 LEU A C 1
ATOM 1368 O O . LEU A 1 173 ? -7.817 -20.746 10.553 1.00 36.66 173 LEU A O 1
ATOM 1372 N N . PRO A 1 174 ? -7.713 -21.831 8.584 1.00 34.38 174 PRO A N 1
ATOM 1373 C CA . PRO A 1 174 ? -8.854 -22.730 8.828 1.00 34.38 174 PRO A CA 1
ATOM 1374 C C . PRO A 1 174 ? -8.710 -23.619 10.072 1.00 34.38 174 PRO A C 1
ATOM 1376 O O . PRO A 1 174 ? -9.702 -24.060 10.646 1.00 34.38 174 PRO A O 1
ATOM 1379 N N . ILE A 1 175 ? -7.470 -23.921 10.464 1.00 37.97 175 ILE A N 1
ATOM 1380 C CA . ILE A 1 175 ? -7.159 -24.952 11.466 1.00 37.97 175 ILE A CA 1
ATOM 1381 C C . ILE A 1 175 ? -7.222 -24.385 12.887 1.00 37.97 175 ILE A C 1
ATOM 1383 O O . ILE A 1 175 ? -7.478 -25.117 13.842 1.00 37.97 175 ILE A O 1
ATOM 1387 N N . ILE A 1 176 ? -7.058 -23.069 13.047 1.00 38.62 176 ILE A N 1
ATOM 1388 C CA . ILE A 1 176 ? -7.030 -22.448 14.364 1.00 38.62 176 ILE A CA 1
ATOM 1389 C C . ILE A 1 176 ? -8.264 -21.562 14.519 1.00 38.62 176 ILE A C 1
ATOM 1391 O O . ILE A 1 176 ? -8.323 -20.447 14.019 1.00 38.62 176 ILE A O 1
ATOM 1395 N N . LYS A 1 177 ? -9.259 -22.043 15.277 1.00 34.28 177 LYS A N 1
ATOM 1396 C CA . LYS A 1 177 ? -10.501 -21.318 15.646 1.00 34.28 177 LYS A CA 1
ATOM 1397 C C . LYS A 1 177 ? -10.267 -20.032 16.473 1.00 34.28 177 LYS A C 1
ATOM 1399 O O . LYS A 1 177 ? -11.196 -19.523 17.103 1.00 34.28 177 LYS A O 1
ATOM 1404 N N . LYS A 1 178 ? -9.033 -19.535 16.545 1.00 36.69 178 LYS A N 1
ATOM 1405 C CA . LYS A 1 178 ? -8.603 -18.389 17.342 1.00 36.69 178 LYS A CA 1
ATOM 1406 C C . LYS A 1 178 ? -7.839 -17.461 16.406 1.00 36.69 178 LYS A C 1
ATOM 1408 O O . LYS A 1 178 ? -6.769 -17.813 15.930 1.00 36.69 178 LYS A O 1
ATOM 1413 N N . PHE A 1 179 ? -8.405 -16.293 16.130 1.00 43.28 179 PHE A N 1
ATOM 1414 C CA . PHE A 1 179 ? -7.645 -15.223 15.506 1.00 43.28 179 PHE A CA 1
ATOM 1415 C C . PHE A 1 179 ? -6.522 -14.825 16.450 1.00 43.28 179 PHE A C 1
ATOM 1417 O O . PHE A 1 179 ? -6.797 -14.611 17.633 1.00 43.28 179 PHE A O 1
ATOM 1424 N N . PHE A 1 180 ? -5.305 -14.697 15.944 1.00 45.75 180 PHE A N 1
ATOM 1425 C CA . PHE A 1 180 ? -4.201 -14.236 16.756 1.00 45.75 180 PHE A CA 1
ATOM 1426 C C . PHE A 1 180 ? -3.697 -12.886 16.276 1.00 45.75 180 PHE A C 1
ATOM 1428 O O . PHE A 1 180 ? -3.482 -12.679 15.082 1.00 45.75 180 PHE A O 1
ATOM 1435 N N . ILE A 1 181 ? -3.504 -11.982 17.226 1.00 49.12 181 ILE A N 1
ATOM 1436 C CA . ILE A 1 181 ? -2.665 -10.806 17.022 1.00 49.12 181 ILE A CA 1
ATOM 1437 C C . ILE A 1 181 ? -1.239 -11.242 17.310 1.00 49.12 181 ILE A C 1
ATOM 1439 O O . ILE A 1 181 ? -1.011 -11.908 18.323 1.00 49.12 181 ILE A O 1
ATOM 1443 N N . SER A 1 182 ? -0.323 -10.929 16.398 1.00 43.72 182 SER A N 1
ATOM 1444 C CA . SER A 1 182 ? 1.108 -11.095 16.627 1.00 43.72 182 SER A CA 1
ATOM 1445 C C . SER A 1 182 ? 1.618 -9.824 17.286 1.00 43.72 182 SER A C 1
ATOM 1447 O O . SER A 1 182 ? 1.702 -8.793 16.628 1.00 43.72 182 SER A O 1
ATOM 1449 N N . PHE A 1 183 ? 1.970 -9.906 18.563 1.00 48.12 183 PHE A N 1
ATOM 1450 C CA . PHE A 1 183 ? 2.793 -8.887 19.211 1.00 48.12 183 PHE A CA 1
ATOM 1451 C C . PHE A 1 183 ? 4.235 -9.378 19.239 1.00 48.12 183 PHE A C 1
ATOM 1453 O O . PHE A 1 183 ? 4.463 -10.563 19.486 1.00 48.12 183 PHE A O 1
ATOM 1460 N N . PHE A 1 184 ? 5.205 -8.503 18.999 1.00 38.22 184 PHE A N 1
ATOM 1461 C CA . PHE A 1 184 ? 6.601 -8.843 19.240 1.00 38.22 184 PHE A CA 1
ATOM 1462 C C . PHE A 1 184 ? 6.923 -8.559 20.702 1.00 38.22 184 PHE A C 1
ATOM 1464 O O . PHE A 1 184 ? 6.798 -7.435 21.180 1.00 38.22 184 PHE A O 1
ATOM 1471 N N . ASP A 1 185 ? 7.267 -9.612 21.434 1.00 43.56 185 ASP A N 1
ATOM 1472 C CA . ASP A 1 185 ? 7.836 -9.476 22.768 1.00 43.56 185 ASP A CA 1
ATOM 1473 C C . ASP A 1 185 ? 9.327 -9.176 22.583 1.00 43.56 185 ASP A C 1
ATOM 1475 O O . ASP A 1 185 ? 10.093 -10.088 22.267 1.00 43.56 185 ASP A O 1
ATOM 1479 N N . SER A 1 186 ? 9.727 -7.909 22.725 1.00 39.97 186 SER A N 1
ATOM 1480 C CA . SER A 1 186 ? 11.118 -7.466 22.546 1.00 39.97 186 SER A CA 1
ATOM 1481 C C . SER A 1 186 ? 12.082 -8.174 23.504 1.00 39.97 186 SER A C 1
ATOM 1483 O O . SER A 1 186 ? 13.199 -8.509 23.113 1.00 39.97 186 SER A O 1
ATOM 1485 N N . ASN A 1 187 ? 11.623 -8.519 24.712 1.00 45.78 187 ASN A N 1
ATOM 1486 C CA . ASN A 1 187 ? 12.412 -9.252 25.704 1.00 45.78 187 ASN A CA 1
ATOM 1487 C C . ASN A 1 187 ? 12.607 -10.727 25.328 1.00 45.78 187 ASN A C 1
ATOM 1489 O O . ASN A 1 187 ? 13.590 -11.348 25.728 1.00 45.78 187 ASN A O 1
ATOM 1493 N N . LYS A 1 188 ? 11.669 -11.314 24.573 1.00 45.53 188 LYS A N 1
ATOM 1494 C CA . LYS A 1 188 ? 11.722 -12.731 24.160 1.00 45.53 188 LYS A CA 1
ATOM 1495 C C . LYS A 1 188 ? 12.056 -12.937 22.687 1.00 45.53 188 LYS A C 1
ATOM 1497 O O . LYS A 1 188 ? 12.146 -14.092 22.267 1.00 45.53 188 LYS A O 1
ATOM 1502 N N . GLN A 1 189 ? 12.180 -11.855 21.919 1.00 47.25 189 GLN A N 1
ATOM 1503 C CA . GLN A 1 189 ? 12.344 -11.830 20.463 1.00 47.25 189 GLN A CA 1
ATOM 1504 C C . GLN A 1 189 ? 11.387 -12.784 19.727 1.00 47.25 189 GLN A C 1
ATOM 1506 O O . GLN A 1 189 ? 11.765 -13.485 18.785 1.00 47.25 189 GLN A O 1
ATOM 1511 N N . LYS A 1 190 ? 10.137 -12.883 20.194 1.00 48.31 190 LYS A N 1
ATOM 1512 C CA . LYS A 1 190 ? 9.159 -13.857 19.688 1.00 48.31 190 LYS A CA 1
ATOM 1513 C C . LYS A 1 190 ? 7.803 -13.212 19.455 1.00 48.31 190 LYS A C 1
ATOM 1515 O O . LYS A 1 190 ? 7.328 -12.419 20.264 1.00 48.31 190 LYS A O 1
ATOM 1520 N N . ALA A 1 191 ? 7.154 -13.636 18.372 1.00 49.66 191 ALA A N 1
ATOM 1521 C CA . ALA A 1 191 ? 5.754 -13.339 18.115 1.00 49.66 191 ALA A CA 1
ATOM 1522 C C . ALA A 1 191 ? 4.872 -14.054 19.151 1.00 49.66 191 ALA A C 1
ATOM 1524 O O . ALA A 1 191 ? 4.871 -15.286 19.247 1.00 49.66 191 ALA A O 1
ATOM 1525 N N . LYS A 1 192 ? 4.112 -13.288 19.934 1.00 52.31 192 LYS A N 1
ATOM 1526 C CA . LYS A 1 192 ? 3.089 -13.797 20.846 1.00 52.31 192 LYS A CA 1
ATOM 1527 C C . LYS A 1 192 ? 1.734 -13.704 20.167 1.00 52.31 192 LYS A C 1
ATOM 1529 O O . LYS A 1 192 ? 1.304 -12.628 19.775 1.00 52.31 192 LYS A O 1
ATOM 1534 N N . PHE A 1 193 ? 1.057 -14.840 20.086 1.00 55.28 193 PHE A N 1
ATOM 1535 C CA . PHE A 1 193 ? -0.251 -14.981 19.467 1.00 55.28 193 PHE A CA 1
ATOM 1536 C C . PHE A 1 193 ? -1.365 -14.848 20.520 1.00 55.28 193 PHE A C 1
ATOM 1538 O O . PHE A 1 193 ? -1.483 -15.699 21.406 1.00 55.28 193 PHE A O 1
ATOM 1545 N N . ILE A 1 194 ? -2.196 -13.799 20.443 1.00 56.22 194 ILE A N 1
ATOM 1546 C CA . ILE A 1 194 ? -3.295 -13.560 21.408 1.00 56.22 194 ILE A CA 1
ATOM 1547 C C . ILE A 1 194 ? -4.679 -13.699 20.750 1.00 56.22 194 ILE A C 1
ATOM 1549 O O . ILE A 1 194 ? -4.913 -13.045 19.736 1.00 56.22 194 ILE A O 1
ATOM 1553 N N . PRO A 1 195 ? -5.623 -14.482 21.322 1.00 55.56 195 PRO A N 1
ATOM 1554 C CA . PRO A 1 195 ? -6.988 -14.601 20.807 1.00 55.56 195 PRO A CA 1
ATOM 1555 C C . PRO A 1 195 ? -7.733 -13.255 20.702 1.00 55.56 195 PRO A C 1
ATOM 1557 O O . PRO A 1 195 ? -7.992 -12.626 21.728 1.00 55.56 195 PRO A O 1
ATOM 1560 N N . ILE A 1 196 ? -8.193 -12.866 19.503 1.00 51.72 196 ILE A N 1
ATOM 1561 C CA . ILE A 1 196 ? -8.918 -11.589 19.271 1.00 51.72 196 ILE A CA 1
ATOM 1562 C C . ILE A 1 196 ? -10.179 -11.435 20.118 1.00 51.72 196 ILE A C 1
ATOM 1564 O O . ILE A 1 196 ? -10.535 -10.314 20.465 1.00 51.72 196 ILE A O 1
ATOM 1568 N N . LYS A 1 197 ? -10.849 -12.528 20.513 1.00 53.34 197 LYS A N 1
ATOM 1569 C CA . LYS A 1 197 ? -12.059 -12.450 21.356 1.00 53.34 197 LYS A CA 1
ATOM 1570 C C . LYS A 1 197 ? -11.848 -11.654 22.652 1.00 53.34 197 LYS A C 1
ATOM 1572 O O . LYS A 1 197 ? -12.817 -11.136 23.184 1.00 53.34 197 LYS A O 1
ATOM 1577 N N . LYS A 1 198 ? -10.607 -11.555 23.147 1.00 50.62 198 LYS A N 1
ATOM 1578 C CA . LYS A 1 198 ? -10.258 -10.765 24.338 1.00 50.62 198 LYS A CA 1
ATOM 1579 C C . LYS A 1 198 ? -9.962 -9.285 24.051 1.00 50.62 198 LYS A C 1
ATOM 1581 O O . LYS A 1 198 ? -9.854 -8.515 24.990 1.00 50.62 198 LYS A O 1
ATOM 1586 N N . LEU A 1 199 ? -9.804 -8.905 22.782 1.00 54.38 199 LEU A N 1
ATOM 1587 C CA . LEU A 1 199 ? -9.331 -7.586 22.341 1.00 54.38 199 LEU A CA 1
ATOM 1588 C C . LEU A 1 199 ? -10.347 -6.846 21.447 1.00 54.38 199 LEU A C 1
ATOM 1590 O O . LEU A 1 199 ? -10.235 -5.644 21.254 1.00 54.38 199 LEU A O 1
ATOM 1594 N N . HIS A 1 200 ? -11.376 -7.537 20.942 1.00 54.84 200 HIS A N 1
ATOM 1595 C CA . HIS A 1 200 ? -12.301 -7.058 19.902 1.00 54.84 200 HIS A CA 1
ATOM 1596 C C . HIS A 1 200 ? -13.031 -5.729 20.203 1.00 54.84 200 HIS A C 1
ATOM 1598 O O . HIS A 1 200 ? -13.559 -5.101 19.290 1.00 54.84 200 HIS A O 1
ATOM 1604 N N . GLN A 1 201 ? -13.109 -5.285 21.461 1.00 62.56 201 GLN A N 1
ATOM 1605 C CA . GLN A 1 201 ? -13.769 -4.017 21.794 1.00 62.56 201 GLN A CA 1
ATOM 1606 C C . GLN A 1 201 ? -12.822 -2.808 21.740 1.00 62.56 201 GLN A C 1
ATOM 1608 O O . GLN A 1 201 ? -13.284 -1.709 21.417 1.00 62.56 201 GLN A O 1
ATOM 1613 N N . SER A 1 202 ? -11.521 -3.007 21.975 1.00 70.50 202 SER A N 1
ATOM 1614 C CA . SER A 1 202 ? -10.536 -1.932 22.152 1.00 70.50 202 SER A CA 1
ATOM 1615 C C . SER A 1 202 ? -9.579 -1.730 20.976 1.00 70.50 202 SER A C 1
ATOM 1617 O O . SER A 1 202 ? -8.925 -0.697 20.930 1.00 70.50 202 SER A O 1
ATOM 1619 N N . VAL A 1 203 ? -9.497 -2.664 20.022 1.00 75.00 203 VAL A N 1
ATOM 1620 C CA . VAL A 1 203 ? -8.592 -2.573 18.857 1.00 75.00 203 VAL A CA 1
ATOM 1621 C C . VAL A 1 203 ? -9.303 -2.952 17.559 1.00 75.00 203 VAL A C 1
ATOM 1623 O O . VAL A 1 203 ? -10.309 -3.667 17.586 1.00 75.00 203 VAL A O 1
ATOM 1626 N N . ILE A 1 204 ? -8.753 -2.525 16.420 1.00 80.62 204 ILE A N 1
ATOM 1627 C CA . ILE A 1 204 ? -9.208 -2.933 15.086 1.00 80.62 204 ILE A CA 1
ATOM 1628 C C . ILE A 1 204 ? -8.187 -3.908 14.487 1.00 80.62 204 ILE A C 1
ATOM 1630 O O . ILE A 1 204 ? -7.064 -3.514 14.166 1.00 80.62 204 ILE A O 1
ATOM 1634 N N . PRO A 1 205 ? -8.542 -5.194 14.334 1.00 78.38 205 PRO A N 1
ATOM 1635 C CA . PRO A 1 205 ? -7.658 -6.168 13.720 1.00 78.38 205 PRO A CA 1
ATOM 1636 C C . PRO A 1 205 ? -7.712 -6.075 12.197 1.00 78.38 205 PRO A C 1
ATOM 1638 O O . PRO A 1 205 ? -8.755 -6.331 11.596 1.00 78.38 205 PRO A O 1
ATOM 1641 N N . LEU A 1 206 ? -6.578 -5.767 11.573 1.00 80.44 206 LEU A N 1
ATOM 1642 C CA . LEU A 1 206 ? -6.459 -5.691 10.118 1.00 80.44 206 LEU A CA 1
ATOM 1643 C C . LEU A 1 206 ? -5.258 -6.491 9.613 1.00 80.44 206 LEU A C 1
ATOM 1645 O O . LEU A 1 206 ? -4.274 -6.714 10.317 1.00 80.44 206 LEU A O 1
ATOM 1649 N N . TYR A 1 207 ? -5.367 -6.906 8.356 1.00 82.94 207 TYR A N 1
ATOM 1650 C CA . TYR A 1 207 ? -4.243 -7.282 7.504 1.00 82.94 207 TYR A CA 1
ATOM 1651 C C . TYR A 1 207 ? -3.998 -6.146 6.496 1.00 82.94 207 TYR A C 1
ATOM 1653 O O . TYR A 1 207 ? -4.870 -5.291 6.326 1.00 82.94 207 TYR A O 1
ATOM 1661 N N . CYS A 1 208 ? -2.853 -6.125 5.809 1.00 88.69 208 CYS A N 1
ATOM 1662 C CA . CYS A 1 208 ? -2.476 -5.015 4.927 1.00 88.69 208 CYS A CA 1
ATOM 1663 C C . CYS A 1 208 ? -3.514 -4.729 3.821 1.00 88.69 208 CYS A C 1
ATOM 1665 O O . CYS A 1 208 ? -3.903 -3.579 3.637 1.00 88.69 208 CYS A O 1
ATOM 1667 N N . GLY A 1 209 ? -4.091 -5.759 3.190 1.00 89.50 209 GLY A N 1
ATOM 1668 C CA . GLY A 1 209 ? -5.214 -5.580 2.256 1.00 89.50 209 GLY A CA 1
ATOM 1669 C C . GLY A 1 209 ? -6.477 -4.991 2.888 1.00 89.50 209 GLY A C 1
ATOM 1670 O O . GLY A 1 209 ? -7.119 -4.128 2.294 1.00 89.50 209 GLY A O 1
ATOM 1671 N N . GLY A 1 210 ? -6.804 -5.404 4.114 1.00 89.62 210 GLY A N 1
ATOM 1672 C CA . GLY A 1 210 ? -7.947 -4.870 4.855 1.00 89.62 210 GLY A CA 1
ATOM 1673 C C . GLY A 1 210 ? -7.774 -3.391 5.199 1.00 89.62 210 GLY A C 1
ATOM 1674 O O . GLY A 1 210 ? -8.726 -2.628 5.070 1.00 89.62 210 GLY A O 1
ATOM 1675 N N . LEU A 1 211 ? -6.555 -2.975 5.563 1.00 93.56 211 LEU A N 1
ATOM 1676 C CA . LEU A 1 211 ? -6.228 -1.566 5.790 1.00 93.56 211 LEU A CA 1
ATOM 1677 C C . LEU A 1 211 ? -6.472 -0.727 4.533 1.00 93.56 211 LEU A C 1
ATOM 1679 O O . LEU A 1 211 ? -7.213 0.251 4.594 1.00 93.56 211 LEU A O 1
ATOM 1683 N N . VAL A 1 212 ? -5.867 -1.107 3.404 1.00 96.56 212 VAL A N 1
ATOM 1684 C CA . VAL A 1 212 ? -5.989 -0.337 2.154 1.00 96.56 212 VAL A CA 1
ATOM 1685 C C . VAL A 1 212 ? -7.447 -0.260 1.704 1.00 96.56 212 VAL A C 1
ATOM 1687 O O . VAL A 1 212 ? -7.931 0.816 1.350 1.00 96.56 212 VAL A O 1
ATOM 1690 N N . GLY A 1 213 ? -8.177 -1.374 1.792 1.00 95.44 213 GLY A N 1
ATOM 1691 C CA . GLY A 1 213 ? -9.599 -1.403 1.472 1.00 95.44 213 GLY A CA 1
ATOM 1692 C C . GLY A 1 213 ? -10.447 -0.494 2.370 1.00 95.44 213 GLY A C 1
ATOM 1693 O O . GLY A 1 213 ? -11.303 0.224 1.860 1.00 95.44 213 GLY A O 1
ATOM 1694 N N . GLU A 1 214 ? -10.206 -0.464 3.683 1.00 94.69 214 GLU A N 1
ATOM 1695 C CA . GLU A 1 214 ? -10.933 0.435 4.593 1.00 94.69 214 GLU A CA 1
ATOM 1696 C C . GLU A 1 214 ? -10.604 1.915 4.351 1.00 94.69 214 GLU A C 1
ATOM 1698 O O . GLU A 1 214 ? -11.507 2.753 4.390 1.00 94.69 214 GLU A O 1
ATOM 1703 N N . ILE A 1 215 ? -9.348 2.247 4.034 1.00 97.62 215 ILE A N 1
ATOM 1704 C CA . ILE A 1 215 ? -8.957 3.623 3.693 1.00 97.62 215 ILE A CA 1
ATOM 1705 C C . ILE A 1 215 ? -9.692 4.096 2.439 1.00 97.62 215 ILE A C 1
ATOM 1707 O O . ILE A 1 215 ? -10.346 5.139 2.458 1.00 97.62 215 ILE A O 1
ATOM 1711 N N . TRP A 1 216 ? -9.647 3.315 1.360 1.00 97.69 216 TRP A N 1
ATOM 1712 C CA . TRP A 1 216 ? -10.334 3.675 0.121 1.00 97.69 216 TRP A CA 1
ATOM 1713 C C . TRP A 1 216 ? -11.852 3.751 0.292 1.00 97.69 216 TRP A C 1
ATOM 1715 O O . TRP A 1 216 ? -12.485 4.663 -0.239 1.00 97.69 216 TRP A O 1
ATOM 1725 N N . LYS A 1 217 ? -12.441 2.842 1.075 1.00 96.06 217 LYS A N 1
ATOM 1726 C CA . LYS A 1 217 ? -13.879 2.855 1.369 1.00 96.06 217 LYS A CA 1
ATOM 1727 C C . LYS A 1 217 ? -14.299 4.155 2.047 1.00 96.06 217 LYS A C 1
ATOM 1729 O O . LYS A 1 217 ? -15.310 4.744 1.672 1.00 96.06 217 LYS A O 1
ATOM 1734 N N . ARG A 1 218 ? -13.518 4.610 3.028 1.00 96.50 218 ARG A N 1
ATOM 1735 C CA . ARG A 1 218 ? -13.759 5.866 3.758 1.00 96.50 218 ARG A CA 1
ATOM 1736 C C . ARG A 1 218 ? -13.563 7.097 2.898 1.00 96.50 218 ARG A C 1
ATOM 1738 O O . ARG A 1 218 ? -14.323 8.044 3.039 1.00 96.50 218 ARG A O 1
ATOM 1745 N N . ALA A 1 219 ? -12.616 7.036 1.969 1.00 97.31 219 ALA A N 1
ATOM 1746 C CA . ALA A 1 219 ? -12.448 8.063 0.955 1.00 97.31 219 ALA A CA 1
ATOM 1747 C C . ALA A 1 219 ? -13.614 8.117 -0.049 1.00 97.31 219 ALA A C 1
ATOM 1749 O O . ALA A 1 219 ? -13.639 9.004 -0.890 1.00 97.31 219 ALA A O 1
ATOM 1750 N N . GLY A 1 220 ? -14.573 7.183 0.006 1.00 96.88 220 GLY A N 1
ATOM 1751 C CA . GLY A 1 220 ? -15.749 7.148 -0.866 1.00 96.88 220 GLY A CA 1
ATOM 1752 C C . GLY A 1 220 ? -15.593 6.274 -2.114 1.00 96.88 220 GLY A C 1
ATOM 1753 O O . GLY A 1 220 ? -16.503 6.237 -2.948 1.00 96.88 220 GLY A O 1
ATOM 1754 N N . ILE A 1 221 ? -14.483 5.540 -2.253 1.00 96.62 221 ILE A N 1
ATOM 1755 C CA . ILE A 1 221 ? -14.276 4.596 -3.357 1.00 96.62 221 ILE A CA 1
ATOM 1756 C C . ILE A 1 221 ? -15.167 3.369 -3.138 1.00 96.62 221 ILE A C 1
ATOM 1758 O O . ILE A 1 221 ? -15.161 2.734 -2.081 1.00 96.62 221 ILE A O 1
ATOM 1762 N N . LYS A 1 222 ? -15.961 3.038 -4.156 1.00 93.00 222 LYS A N 1
ATOM 1763 C CA . LYS A 1 222 ? -16.986 1.988 -4.097 1.00 93.00 222 LYS A CA 1
ATOM 1764 C C . LYS A 1 222 ? -16.482 0.678 -4.700 1.00 93.00 222 LYS A C 1
ATOM 1766 O O . LYS A 1 222 ? -15.473 0.647 -5.392 1.00 93.00 222 LYS A O 1
ATOM 1771 N N . ASN A 1 223 ? -17.241 -0.395 -4.471 1.00 91.81 223 ASN A N 1
ATOM 1772 C CA . ASN A 1 223 ? -17.033 -1.715 -5.082 1.00 91.81 223 ASN A CA 1
ATOM 1773 C C . ASN A 1 223 ? -15.670 -2.355 -4.777 1.00 91.81 223 ASN A C 1
ATOM 1775 O O . ASN A 1 223 ? -15.161 -3.146 -5.568 1.00 91.81 223 ASN A O 1
ATOM 1779 N N . ILE A 1 224 ? -15.093 -2.037 -3.616 1.00 93.56 224 ILE A N 1
ATOM 1780 C CA . ILE A 1 224 ? -13.835 -2.635 -3.172 1.00 93.56 224 ILE A CA 1
ATOM 1781 C C . ILE A 1 224 ? -14.049 -4.144 -2.986 1.00 93.56 224 ILE A C 1
ATOM 1783 O O . ILE A 1 224 ? -14.972 -4.551 -2.273 1.00 93.56 224 ILE A O 1
ATOM 1787 N N . PRO A 1 225 ? -13.225 -4.989 -3.624 1.00 89.00 225 PRO A N 1
ATOM 1788 C CA . PRO A 1 225 ? -13.458 -6.421 -3.678 1.00 89.00 225 PRO A CA 1
ATOM 1789 C C . PRO A 1 225 ? -13.152 -7.086 -2.336 1.00 89.00 225 PRO A C 1
ATOM 1791 O O . PRO A 1 225 ? -12.047 -6.988 -1.797 1.00 89.00 225 PRO A O 1
ATOM 1794 N N . GLU A 1 226 ? -14.111 -7.859 -1.842 1.00 83.50 226 GLU A N 1
ATOM 1795 C CA . GLU A 1 226 ? -13.957 -8.674 -0.643 1.00 83.50 226 GLU A CA 1
ATOM 1796 C C . GLU A 1 226 ? -13.772 -10.142 -1.024 1.00 83.50 226 GLU A C 1
ATOM 1798 O O . GLU A 1 226 ? -14.509 -10.688 -1.848 1.00 83.50 226 GLU A O 1
ATOM 1803 N N . ILE A 1 227 ? -12.824 -10.822 -0.385 1.00 73.00 227 ILE A N 1
ATOM 1804 C CA . ILE A 1 227 ? -12.735 -12.277 -0.486 1.00 73.00 227 ILE A CA 1
ATOM 1805 C C . ILE A 1 227 ? -13.620 -12.892 0.586 1.00 73.00 227 ILE A C 1
ATOM 1807 O O . ILE A 1 227 ? -13.515 -12.556 1.766 1.00 73.00 227 ILE A O 1
ATOM 1811 N N . LYS A 1 228 ? -14.445 -13.856 0.172 1.00 67.19 228 LYS A N 1
ATOM 1812 C CA . LYS A 1 228 ? -15.111 -14.786 1.078 1.00 67.19 228 LYS A CA 1
ATOM 1813 C C . LYS A 1 228 ? -14.360 -16.114 1.074 1.00 67.19 228 LYS A C 1
ATOM 1815 O O . LYS A 1 228 ? -14.527 -16.920 0.163 1.00 67.19 228 LYS A O 1
ATOM 1820 N N . PHE A 1 229 ? -13.536 -16.353 2.091 1.00 51.03 229 PHE A N 1
ATOM 1821 C CA . PHE A 1 229 ? -12.885 -17.651 2.293 1.00 51.03 229 PHE A CA 1
ATOM 1822 C C . PHE A 1 229 ? -13.232 -18.168 3.688 1.00 51.03 229 PHE A C 1
ATOM 1824 O O . PHE A 1 229 ? -12.877 -17.568 4.701 1.00 51.03 229 PHE A O 1
ATOM 1831 N N . LEU A 1 230 ? -13.972 -19.278 3.750 1.00 58.97 230 LEU A N 1
ATOM 1832 C CA . LEU A 1 230 ? -14.527 -19.826 4.994 1.00 58.97 230 LEU A CA 1
ATOM 1833 C C . LEU A 1 230 ? -15.351 -18.778 5.774 1.00 58.97 230 LEU 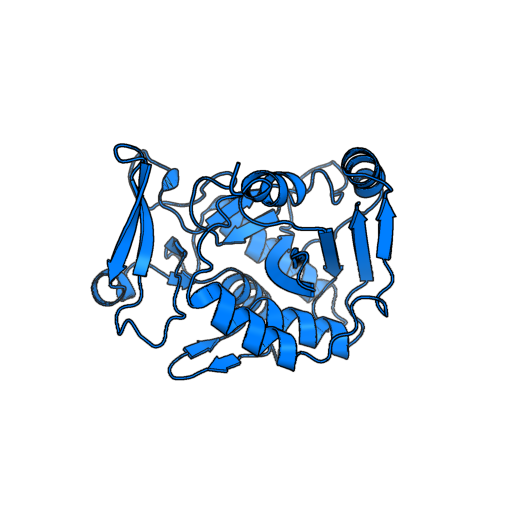A C 1
ATOM 1835 O O . LEU A 1 230 ? -16.360 -18.296 5.267 1.00 58.97 230 LEU A O 1
ATOM 1839 N N . LYS A 1 231 ? -14.949 -18.440 7.008 1.00 49.09 231 LYS A N 1
ATOM 1840 C CA . LYS A 1 231 ? -15.617 -17.449 7.876 1.00 49.09 231 LYS A CA 1
ATOM 1841 C C . LYS A 1 231 ? -15.091 -16.021 7.694 1.00 49.09 231 LYS A C 1
ATOM 1843 O O . LYS A 1 231 ? -15.443 -15.146 8.477 1.00 49.09 231 LYS A O 1
ATOM 1848 N N . MET A 1 232 ? -14.219 -15.798 6.717 1.00 54.59 232 MET A N 1
ATOM 1849 C CA . MET A 1 232 ? -13.555 -14.518 6.506 1.00 54.59 232 MET A CA 1
ATOM 1850 C C . MET A 1 232 ? -14.249 -13.759 5.395 1.00 54.59 232 MET A C 1
ATOM 1852 O O . MET A 1 232 ? -14.595 -14.343 4.366 1.00 54.59 232 MET A O 1
ATOM 1856 N N . ARG A 1 233 ? -14.425 -12.464 5.625 1.00 68.50 233 ARG A N 1
ATOM 1857 C CA . ARG A 1 233 ? -14.962 -11.516 4.665 1.00 68.50 233 ARG A CA 1
ATOM 1858 C C . ARG A 1 233 ? -14.171 -10.227 4.807 1.00 68.50 233 ARG A C 1
ATOM 1860 O O . ARG A 1 233 ? -14.096 -9.688 5.906 1.00 68.50 233 ARG A O 1
ATOM 1867 N N . GLY A 1 234 ? -13.572 -9.773 3.718 1.00 76.31 234 GLY A N 1
ATOM 1868 C CA . GLY A 1 234 ? -12.901 -8.482 3.677 1.00 76.31 234 GLY A CA 1
ATOM 1869 C C . GLY A 1 234 ? -11.931 -8.360 2.505 1.00 76.31 234 GLY A C 1
ATOM 1870 O O . GLY A 1 234 ? -11.672 -9.355 1.815 1.00 76.31 234 GLY A O 1
ATOM 1871 N N . PRO A 1 235 ? -11.403 -7.152 2.264 1.00 85.81 235 PRO A N 1
ATOM 1872 C CA . PRO A 1 235 ? -10.405 -6.918 1.231 1.00 85.81 235 PRO A CA 1
ATOM 1873 C C . PRO A 1 235 ? -9.088 -7.632 1.550 1.00 85.81 235 PRO A C 1
ATOM 1875 O O . PRO A 1 235 ? -8.666 -7.707 2.706 1.00 85.81 235 PRO A O 1
ATOM 1878 N N . SER A 1 236 ? -8.420 -8.154 0.525 1.00 84.38 236 SER A N 1
ATOM 1879 C CA . SER A 1 236 ? -7.075 -8.725 0.634 1.00 84.38 236 SER A CA 1
ATOM 1880 C C . SER A 1 236 ? -6.137 -8.072 -0.378 1.00 84.38 236 SER A C 1
ATOM 1882 O O . SER A 1 236 ? -6.594 -7.508 -1.374 1.00 84.38 236 SER A O 1
ATOM 1884 N N . SER A 1 237 ? -4.822 -8.181 -0.154 1.00 87.88 237 SER A N 1
ATOM 1885 C CA . SER A 1 237 ? -3.800 -7.670 -1.080 1.00 87.88 237 SER A CA 1
ATOM 1886 C C . SER A 1 237 ? -4.041 -8.184 -2.499 1.00 87.88 237 SER A C 1
ATOM 1888 O O . SER A 1 237 ? -3.997 -7.426 -3.465 1.00 87.88 237 SER A O 1
ATOM 1890 N N . PHE A 1 238 ? -4.384 -9.470 -2.611 1.00 85.31 238 PHE A N 1
ATOM 1891 C CA . PHE A 1 238 ? -4.699 -10.101 -3.882 1.00 85.31 238 PHE A CA 1
ATOM 1892 C C . PHE A 1 238 ? -5.997 -9.573 -4.509 1.00 85.31 238 PHE A C 1
ATOM 1894 O O . PHE A 1 238 ? -5.977 -9.219 -5.686 1.00 85.31 238 PHE A O 1
ATOM 1901 N N . SER A 1 239 ? -7.125 -9.545 -3.782 1.00 86.69 239 SER A N 1
ATOM 1902 C CA . SER A 1 239 ? -8.397 -9.136 -4.400 1.00 86.69 239 SER A CA 1
ATOM 1903 C C . SER A 1 239 ? -8.322 -7.707 -4.905 1.00 86.69 239 SER A C 1
ATOM 1905 O O . SER A 1 239 ? -8.793 -7.425 -6.004 1.00 86.69 239 SER A O 1
ATOM 1907 N N . ILE A 1 240 ? -7.667 -6.843 -4.131 1.00 92.69 240 ILE A N 1
ATOM 1908 C CA . ILE A 1 240 ? -7.404 -5.465 -4.515 1.00 92.69 240 ILE A CA 1
ATOM 1909 C C . ILE A 1 240 ? -6.522 -5.407 -5.765 1.00 92.69 240 ILE A C 1
ATOM 1911 O O . ILE A 1 240 ? -6.896 -4.742 -6.726 1.00 92.69 240 ILE A O 1
ATOM 1915 N N . PHE A 1 241 ? -5.395 -6.125 -5.793 1.00 93.19 241 PHE A N 1
ATOM 1916 C CA . PHE A 1 241 ? -4.518 -6.115 -6.964 1.00 93.19 241 PHE A CA 1
ATOM 1917 C C . PHE A 1 241 ? -5.231 -6.603 -8.223 1.00 93.19 241 PHE A C 1
ATOM 1919 O O . PHE A 1 241 ? -5.143 -5.957 -9.263 1.00 93.19 241 PHE A O 1
ATOM 1926 N N . LYS A 1 242 ? -5.963 -7.722 -8.133 1.00 90.69 242 LYS A N 1
ATOM 1927 C CA . LYS A 1 242 ? -6.719 -8.259 -9.267 1.00 90.69 242 LYS A CA 1
ATOM 1928 C C . LYS A 1 242 ? -7.737 -7.249 -9.784 1.00 90.69 242 LYS A C 1
ATOM 1930 O O . LYS A 1 242 ? -7.868 -7.094 -10.989 1.00 90.69 242 LYS A O 1
ATOM 1935 N N . TRP A 1 243 ? -8.425 -6.552 -8.888 1.00 93.38 243 TRP A N 1
ATOM 1936 C CA . TRP A 1 243 ? -9.367 -5.508 -9.269 1.00 93.38 243 TRP A CA 1
ATOM 1937 C C . TRP A 1 243 ? -8.677 -4.337 -9.973 1.00 93.38 243 TRP A C 1
ATOM 1939 O O . TRP A 1 243 ? -9.137 -3.921 -11.029 1.00 93.38 243 TRP A O 1
ATOM 1949 N N . CYS A 1 244 ? -7.531 -3.867 -9.479 1.00 95.00 244 CYS A N 1
ATOM 1950 C CA . CYS A 1 244 ? -6.744 -2.856 -10.189 1.00 95.00 244 CYS A CA 1
ATOM 1951 C C . CYS A 1 244 ? -6.237 -3.355 -11.556 1.00 95.00 244 CYS A C 1
ATOM 1953 O O . CYS A 1 244 ? -6.231 -2.600 -12.525 1.00 95.00 244 CYS A O 1
ATOM 1955 N N . TYR A 1 245 ? -5.822 -4.621 -11.647 1.00 93.12 245 TYR A N 1
ATOM 1956 C CA . TYR A 1 245 ? -5.359 -5.247 -12.888 1.00 93.12 245 TYR A CA 1
ATOM 1957 C C . TYR A 1 245 ? -6.481 -5.355 -13.928 1.00 93.12 245 TYR A C 1
ATOM 1959 O O . TYR A 1 245 ? -6.315 -4.881 -15.048 1.00 93.12 245 TYR A O 1
ATOM 1967 N N . ASP A 1 246 ? -7.639 -5.903 -13.550 1.00 92.56 246 ASP A N 1
ATOM 1968 C CA . ASP A 1 246 ? -8.782 -6.107 -14.452 1.00 92.56 246 ASP A CA 1
ATOM 1969 C C . ASP A 1 246 ? -9.326 -4.781 -15.016 1.00 92.56 246 ASP A C 1
ATOM 1971 O O . ASP A 1 246 ? -9.866 -4.748 -16.118 1.00 92.56 246 ASP A O 1
ATOM 1975 N N . TYR A 1 247 ? -9.170 -3.684 -14.270 1.00 94.44 247 TYR A N 1
ATOM 1976 C CA . TYR A 1 247 ? -9.586 -2.336 -14.671 1.00 94.44 247 TYR A CA 1
ATOM 1977 C C . TYR A 1 247 ? -8.441 -1.490 -15.256 1.00 94.44 247 TYR A C 1
ATOM 1979 O O . TYR A 1 247 ? -8.634 -0.305 -15.525 1.00 94.44 247 TYR A O 1
ATOM 1987 N N . GLY A 1 248 ? -7.247 -2.063 -15.445 1.00 93.19 248 GLY A N 1
ATOM 1988 C CA . GLY A 1 248 ? -6.115 -1.378 -16.075 1.00 93.19 248 GLY A CA 1
ATOM 1989 C C . GLY A 1 248 ? -5.561 -0.186 -15.284 1.00 93.19 248 GLY A C 1
ATOM 1990 O O . GLY A 1 248 ? -5.013 0.741 -15.880 1.00 93.19 248 GLY A O 1
ATOM 1991 N N . THR A 1 249 ? -5.705 -0.165 -13.954 1.00 95.00 249 THR A N 1
ATOM 1992 C CA . THR A 1 249 ? -5.200 0.942 -13.122 1.00 95.00 249 THR A CA 1
ATOM 1993 C C . THR A 1 249 ? -3.807 0.716 -12.551 1.00 95.00 249 THR A C 1
ATOM 1995 O O . THR A 1 249 ? -3.207 1.664 -12.044 1.00 95.00 249 THR A O 1
ATOM 1998 N N . ILE A 1 250 ? -3.247 -0.490 -12.677 1.00 95.06 250 ILE A N 1
ATOM 1999 C CA . ILE A 1 250 ? -1.818 -0.714 -12.423 1.00 95.06 250 ILE A CA 1
ATOM 2000 C C . ILE A 1 250 ? -1.018 0.086 -13.453 1.00 95.06 250 ILE A C 1
ATOM 2002 O O . ILE A 1 250 ? -1.136 -0.152 -14.652 1.00 95.06 250 ILE A O 1
ATOM 2006 N N . LYS A 1 251 ? -0.231 1.064 -12.992 1.00 92.25 251 LYS A N 1
ATOM 2007 C CA . LYS A 1 251 ? 0.457 2.007 -13.885 1.00 92.25 251 LYS A CA 1
ATOM 2008 C C . LYS A 1 251 ? 1.702 1.403 -14.509 1.00 92.25 251 LYS A C 1
ATOM 2010 O O . LYS A 1 251 ? 1.934 1.584 -15.697 1.00 92.25 251 LYS A O 1
ATOM 2015 N N . THR A 1 252 ? 2.497 0.719 -13.699 1.00 91.69 252 THR A N 1
ATOM 2016 C CA . THR A 1 252 ? 3.705 -0.003 -14.109 1.00 91.69 252 THR A CA 1
ATOM 2017 C C . THR A 1 252 ? 4.192 -0.840 -12.912 1.00 91.69 252 THR A C 1
ATOM 2019 O O . THR A 1 252 ? 3.556 -0.861 -11.847 1.00 91.69 252 THR A O 1
ATOM 2022 N N . GLY A 1 253 ? 5.304 -1.542 -13.082 1.00 94.19 253 GLY A N 1
ATOM 2023 C CA . GLY A 1 253 ? 6.036 -2.215 -12.021 1.00 94.19 253 GLY A CA 1
ATOM 2024 C C . GLY A 1 253 ? 7.538 -1.986 -12.116 1.00 94.19 253 GLY A C 1
ATOM 2025 O O . GLY A 1 253 ? 8.050 -1.487 -13.115 1.00 94.19 253 GLY A O 1
ATOM 2026 N N . LEU A 1 254 ? 8.240 -2.388 -11.067 1.00 95.44 254 LEU A N 1
ATOM 2027 C CA . LEU A 1 254 ? 9.694 -2.463 -11.006 1.00 95.44 254 LEU A CA 1
ATOM 2028 C C . LEU A 1 254 ? 10.075 -3.892 -10.630 1.00 95.44 254 LEU A C 1
ATOM 2030 O O . LEU A 1 254 ? 9.475 -4.470 -9.721 1.00 95.44 254 LEU A O 1
ATOM 2034 N N . SER A 1 255 ? 11.054 -4.463 -11.321 1.00 93.38 255 SER A N 1
ATOM 2035 C CA . SER A 1 255 ? 11.603 -5.785 -11.011 1.00 93.38 255 SER A CA 1
ATOM 2036 C C . SER A 1 255 ? 13.118 -5.809 -11.105 1.00 93.38 255 SER A C 1
ATOM 2038 O O . SER A 1 255 ? 13.705 -4.936 -11.743 1.00 93.38 255 SER A O 1
ATOM 2040 N N . TRP A 1 256 ? 13.716 -6.815 -10.474 1.00 91.19 256 TRP A N 1
ATOM 2041 C CA . TRP A 1 256 ? 15.161 -7.006 -10.404 1.00 91.19 256 TRP A CA 1
ATOM 2042 C C . TRP A 1 256 ? 15.540 -8.484 -10.477 1.00 91.19 256 TRP A C 1
ATOM 2044 O O . TRP A 1 256 ? 14.768 -9.350 -10.044 1.00 91.19 256 TRP A O 1
ATOM 2054 N N . GLY A 1 257 ? 16.778 -8.728 -10.912 1.00 78.06 257 GLY A N 1
ATOM 2055 C CA . GLY A 1 257 ? 17.461 -10.019 -10.812 1.00 78.06 257 GLY A CA 1
ATOM 2056 C C . GLY A 1 257 ? 17.270 -10.969 -11.982 1.00 78.06 257 GLY A C 1
ATOM 2057 O O . GLY A 1 257 ? 16.193 -10.968 -12.619 1.00 78.06 257 GLY A O 1
#

Sequence (257 aa):
MGKNTPKRTILDRIEKIMNKRQKIDFNAIATLHGLDWTEAEDMAKNIFLKPGWAVFYVRDEGFIDHISIVPAYESEFPLNLLNTPLLHVTPPPIGLGVGPLTNDVFDQSGTRVCTAFEFIESYKNRHSYKKIFFGPPPTFSELLLEEAGKIANAIAKTGLLDGKPIVFSYGMLPIIKKFFISFFDSNKQKAKFIPIKKLHQSVIPLYCGGLVGEIWKRAGIKNIPEIKFLKMRGPSSFSIFKWCYDYGTIKTGLSWG

Radius of gyration: 17.6 Å; chains: 1; bounding box: 43×50×47 Å

Secondary structure (DSSP, 8-state):
---------HHHHHHHHHHHTS---TTSS-EEEESSHHHHHHHHTT-B--TT-EEEEEETTTEEEEEEE------SS--BTTT--EEEE--TTSSEEES-SSTT-GGG-SEEEE-HHHHHHHHTTT--EEEEEEE--S---HHHHHHHHHHHHHHHHH-EETTEEEEEEE---TT-SS-EEEEEETTTTEEEEEEGGGTTTT-EEE-HHHHHHHHHHHTT---PPPEEETTEEE--HHHHHHHHHHTT---EEEEE-

Organism: NCBI:txid1618478

pLDDT: mean 77.25, std 19.36, range [31.23, 97.88]